Protein 5E6X (pdb70)

Structure (mmCIF, N/CA/C/O backbone):
data_5E6X
#
_entry.id   5E6X
#
_cell.length_a   58.489
_cell.length_b   30.853
_cell.length_c   65.157
_cell.angle_alpha   90.00
_cell.angle_beta   94.29
_cell.angle_gamma   90.00
#
_symmetry.space_group_name_H-M   'P 1 21 1'
#
loop_
_entity.id
_entity.type
_entity.pdbx_description
1 polymer 'Integrin beta-2'
2 non-polymer 2-acetamido-2-deoxy-beta-D-glucopyranose
3 water water
#
loop_
_atom_site.group_PDB
_atom_site.id
_atom_site.type_symbol
_atom_site.label_atom_id
_atom_site.label_alt_id
_atom_site.label_comp_id
_atom_site.label_asym_id
_atom_site.label_entity_id
_atom_site.label_seq_id
_atom_site.pdbx_PDB_ins_code
_atom_site.Cartn_x
_atom_site.Cartn_y
_atom_site.Cartn_z
_atom_site.occupancy
_atom_site.B_iso_or_equiv
_atom_site.auth_seq_id
_atom_site.auth_comp_id
_atom_site.auth_asym_id
_atom_site.auth_atom_id
_atom_site.pdbx_PDB_model_num
ATOM 1 N N . GLN A 1 1 ? -19.898 -2.883 -19.500 1.00 57.19 1 GLN A N 1
ATOM 2 C CA . GLN A 1 1 ? -18.868 -2.519 -20.465 1.00 56.64 1 GLN A CA 1
ATOM 3 C C . GLN A 1 1 ? -19.484 -1.805 -21.662 1.00 39.11 1 GLN A C 1
ATOM 4 O O . GLN A 1 1 ? -20.648 -2.025 -21.994 1.00 44.28 1 GLN A O 1
ATOM 10 N N A GLU A 1 2 ? -18.683 -0.968 -22.317 0.52 30.27 2 GLU A N 1
ATOM 11 N N B GLU A 1 2 ? -18.714 -0.933 -22.302 0.48 30.64 2 GLU A N 1
ATOM 12 C CA A GLU A 1 2 ? -19.147 -0.175 -23.451 0.52 26.29 2 GLU A CA 1
ATOM 13 C CA B GLU A 1 2 ? -19.221 -0.228 -23.473 0.48 25.91 2 GLU A CA 1
ATOM 14 C C A GLU A 1 2 ? -18.313 -0.447 -24.700 0.52 24.29 2 GLU A C 1
ATOM 15 C C B GLU A 1 2 ? -18.334 -0.448 -24.692 0.48 24.39 2 GLU A C 1
ATOM 16 O O A GLU A 1 2 ? -17.130 -0.776 -24.603 0.52 27.31 2 GLU A O 1
ATOM 17 O O B GLU A 1 2 ? -17.145 -0.744 -24.566 0.48 26.86 2 GLU A O 1
ATOM 28 N N . CYS A 1 3 ? -18.929 -0.304 -25.870 1.00 18.47 3 CYS A N 1
ATOM 29 C CA . CYS A 1 3 ? -18.213 -0.482 -27.124 1.00 16.80 3 CYS A CA 1
ATOM 30 C C . CYS A 1 3 ? -18.510 0.655 -28.097 1.00 21.31 3 CYS A C 1
ATOM 31 O O . CYS A 1 3 ? -19.607 0.738 -28.649 1.00 26.20 3 CYS A O 1
ATOM 34 N N . THR A 1 4 ? -17.531 1.533 -28.297 1.00 16.57 4 THR A N 1
ATOM 35 C CA . THR A 1 4 ? -17.647 2.595 -29.290 1.00 20.66 4 THR A CA 1
ATOM 36 C C . THR A 1 4 ? -17.041 2.129 -30.607 1.00 24.65 4 THR A C 1
ATOM 37 O O . THR A 1 4 ? -15.890 1.700 -30.652 1.00 20.68 4 THR A O 1
ATOM 41 N N . LYS A 1 5 ? -17.823 2.219 -31.675 1.00 21.77 5 LYS A N 1
ATOM 42 C CA . LYS A 1 5 ? -17.422 1.682 -32.964 1.00 29.70 5 LYS A CA 1
ATOM 43 C C . LYS A 1 5 ? -17.946 2.555 -34.094 1.00 27.05 5 LYS A C 1
ATOM 44 O O . LYS A 1 5 ? -18.888 3.326 -33.910 1.00 29.85 5 LYS A O 1
ATOM 50 N N . PHE A 1 6 ? -17.344 2.419 -35.271 1.00 22.00 6 PHE A N 1
ATOM 51 C CA . PHE A 1 6 ? -17.803 3.149 -36.445 1.00 21.69 6 PHE A CA 1
ATOM 52 C C . PHE A 1 6 ? -17.521 2.379 -37.728 1.00 21.68 6 PHE A C 1
ATOM 53 O O . PHE A 1 6 ? -16.380 2.312 -38.185 1.00 19.38 6 PHE A O 1
ATOM 61 N N . LYS A 1 7 ? -18.576 1.795 -38.291 1.00 24.18 7 LYS A N 1
ATOM 62 C CA . LYS A 1 7 ? -18.513 1.109 -39.580 1.00 25.91 7 LYS A CA 1
ATOM 63 C C . LYS A 1 7 ? -17.384 0.083 -39.670 1.00 22.01 7 LYS A C 1
ATOM 64 O O . LYS A 1 7 ? -16.690 -0.010 -40.683 1.00 22.35 7 LYS A O 1
ATOM 70 N N . VAL A 1 8 ? -17.215 -0.679 -38.596 1.00 25.94 8 VAL A N 1
ATOM 71 C CA . VAL A 1 8 ? -16.223 -1.745 -38.535 1.00 16.97 8 VAL A CA 1
ATOM 72 C C . VAL A 1 8 ? -16.554 -2.845 -39.543 1.00 19.78 8 VAL A C 1
ATOM 73 O O . VAL A 1 8 ? -17.706 -3.261 -39.655 1.00 24.67 8 VAL A O 1
ATOM 77 N N . SER A 1 9 ? -15.547 -3.303 -40.284 1.00 22.37 9 SER A N 1
ATOM 78 C CA . SER A 1 9 ? -15.761 -4.300 -41.329 1.00 29.37 9 SER A CA 1
ATOM 79 C C . SER A 1 9 ? -14.896 -5.550 -41.151 1.00 27.19 9 SER A C 1
ATOM 80 O O . SER A 1 9 ? -14.804 -6.381 -42.058 1.00 26.35 9 SER A O 1
ATOM 83 N N . SER A 1 10 ? -14.264 -5.684 -39.987 1.00 18.91 10 SER A N 1
ATOM 84 C CA . SER A 1 10 ? -13.474 -6.877 -39.681 1.00 18.87 10 SER A CA 1
ATOM 85 C C . SER A 1 10 ? -13.398 -7.130 -38.176 1.00 20.97 10 SER A C 1
ATOM 86 O O . SER A 1 10 ? -13.648 -6.234 -37.372 1.00 16.90 10 SER A O 1
ATOM 89 N N . CYS A 1 11 ? -13.051 -8.357 -37.803 1.00 18.74 11 CYS A N 1
ATOM 90 C CA . CYS A 1 11 ? -12.956 -8.728 -36.396 1.00 23.29 11 CYS A CA 1
ATOM 91 C C . CYS A 1 11 ? -11.865 -7.940 -35.677 1.00 20.72 11 CYS A C 1
ATOM 92 O O . CYS A 1 11 ? -12.049 -7.507 -34.539 1.00 19.71 11 CYS A O 1
ATOM 95 N N . ARG A 1 12 ? -10.730 -7.754 -36.345 1.00 17.36 12 ARG A N 1
ATOM 96 C CA . ARG A 1 12 ? -9.625 -7.007 -35.756 1.00 17.50 12 ARG A CA 1
ATOM 97 C C . ARG A 1 12 ? -9.982 -5.537 -35.535 1.00 17.80 12 ARG A C 1
ATOM 98 O O . ARG A 1 12 ? -9.669 -4.977 -34.485 1.00 19.42 12 ARG A O 1
ATOM 106 N N . GLU A 1 13 ? -10.646 -4.924 -36.514 1.00 20.78 13 GLU A N 1
ATOM 107 C CA . GLU A 1 13 ? -11.087 -3.536 -36.386 1.00 20.12 13 GLU A CA 1
ATOM 108 C C . GLU A 1 13 ? -12.027 -3.361 -35.195 1.00 24.04 13 GLU A C 1
ATOM 109 O O . GLU A 1 13 ? -12.064 -2.299 -34.571 1.00 20.86 13 GLU A O 1
ATOM 115 N N . CYS A 1 14 ? -12.789 -4.408 -34.891 1.00 19.27 14 CYS A N 1
ATOM 116 C CA . CYS A 1 14 ? -13.699 -4.390 -33.755 1.00 17.74 14 CYS A CA 1
ATOM 117 C C . CYS A 1 14 ? -12.925 -4.438 -32.440 1.00 23.15 14 CYS A C 1
ATOM 118 O O . CYS A 1 14 ? -13.193 -3.662 -31.521 1.00 19.38 14 CYS A O 1
ATOM 121 N N . ILE A 1 15 ? -11.967 -5.356 -32.355 1.00 21.70 15 ILE A N 1
ATOM 122 C CA . ILE A 1 15 ? -11.146 -5.499 -31.158 1.00 22.87 15 ILE A CA 1
ATOM 123 C C . ILE A 1 15 ? -10.316 -4.235 -30.907 1.00 21.29 15 ILE A C 1
ATOM 124 O O . ILE A 1 15 ? -10.137 -3.817 -29.765 1.00 22.11 15 ILE A O 1
ATOM 129 N N . GLU A 1 16 ? -9.830 -3.622 -31.983 1.00 18.50 16 GLU A N 1
ATOM 130 C CA . GLU A 1 16 ? -9.043 -2.399 -31.876 1.00 18.38 16 GLU A CA 1
ATOM 131 C C . GLU A 1 16 ? -9.881 -1.202 -31.433 1.00 25.57 16 GLU A C 1
ATOM 132 O O . GLU A 1 16 ? -9.339 -0.168 -31.038 1.00 25.41 16 GLU A O 1
ATOM 138 N N . SER A 1 17 ? -11.201 -1.340 -31.503 1.00 21.04 17 SER A N 1
ATOM 139 C CA . SER A 1 17 ? -12.104 -0.242 -31.167 1.00 20.57 17 SER A CA 1
ATOM 140 C C . SER A 1 17 ? -12.242 -0.024 -29.661 1.00 20.76 17 SER A C 1
ATOM 141 O O . SER A 1 17 ? -12.718 1.026 -29.225 1.00 21.66 17 SER A O 1
ATOM 144 N N . GLY A 1 18 ? -11.832 -1.012 -28.871 1.00 23.05 18 GLY A N 1
ATOM 145 C CA . GLY A 1 18 ? -11.923 -0.901 -27.426 1.00 18.85 18 GLY A CA 1
ATOM 146 C C . GLY A 1 18 ? -12.050 -2.237 -26.724 1.00 17.72 18 GLY A C 1
ATOM 147 O O . GLY A 1 18 ? -12.530 -3.205 -27.311 1.00 19.49 18 GLY A O 1
ATOM 148 N N . PRO A 1 19 ? -11.628 -2.294 -25.452 1.00 18.51 19 PRO A N 1
ATOM 149 C CA . PRO A 1 19 ? -11.638 -3.522 -24.649 1.00 19.86 19 PRO A CA 1
ATOM 150 C C . PRO A 1 19 ? -13.044 -4.069 -24.411 1.00 23.31 19 PRO A C 1
ATOM 151 O O . PRO A 1 19 ? -13.198 -5.255 -24.117 1.00 25.36 19 PRO A O 1
ATOM 155 N N . GLY A 1 20 ? -14.053 -3.215 -24.537 1.00 20.45 20 GLY A N 1
ATOM 156 C CA . GLY A 1 20 ? -15.427 -3.636 -24.336 1.00 19.38 20 GLY A CA 1
ATOM 157 C C . GLY A 1 20 ? -16.083 -4.156 -25.600 1.00 21.31 20 GLY A C 1
ATOM 158 O O . GLY A 1 20 ? -17.220 -4.630 -25.568 1.00 21.29 20 GLY A O 1
ATOM 159 N N . CYS A 1 21 ? -15.367 -4.072 -26.717 1.00 17.28 21 CYS A N 1
ATOM 160 C CA . CYS A 1 21 ? -15.905 -4.501 -28.005 1.00 14.07 21 CYS A CA 1
ATOM 161 C C . CYS A 1 21 ? -15.636 -5.979 -28.284 1.00 16.59 21 CYS A C 1
ATOM 162 O O . CYS A 1 21 ? -14.515 -6.459 -28.119 1.00 20.65 21 CYS A O 1
ATOM 165 N N . THR A 1 22 ? -16.678 -6.694 -28.698 1.00 15.01 22 THR A N 1
ATOM 166 C CA . THR A 1 22 ? -16.555 -8.094 -29.084 1.00 11.59 22 THR A CA 1
ATOM 167 C C . THR A 1 22 ? -17.156 -8.295 -30.472 1.00 19.17 22 THR A C 1
ATOM 168 O O . THR A 1 22 ? -17.961 -7.481 -30.930 1.00 16.53 22 THR A O 1
ATOM 172 N N . TRP A 1 23 ? -16.767 -9.376 -31.141 1.00 17.62 23 TRP A N 1
ATOM 173 C CA . TRP A 1 23 ? -17.178 -9.604 -32.524 1.00 12.88 23 TRP A CA 1
ATOM 174 C C . TRP A 1 23 ? -17.912 -10.934 -32.700 1.00 16.26 23 TRP A C 1
ATOM 175 O O . TRP A 1 23 ? -17.471 -11.973 -32.211 1.00 17.54 23 TRP A O 1
ATOM 186 N N . CYS A 1 24 ? -19.037 -10.889 -33.406 1.00 14.82 24 CYS A N 1
ATOM 187 C CA . CYS A 1 24 ? -19.827 -12.085 -33.662 1.00 11.06 24 CYS A CA 1
ATOM 188 C C . CYS A 1 24 ? -19.531 -12.645 -35.048 1.00 21.72 24 CYS A C 1
ATOM 189 O O . CYS A 1 24 ? -19.777 -11.986 -36.058 1.00 18.92 24 CYS A O 1
ATOM 192 N N . GLN A 1 25 ? -19.001 -13.863 -35.090 1.00 18.51 25 GLN A N 1
ATOM 193 C CA . GLN A 1 25 ? -18.620 -14.490 -36.350 1.00 14.46 25 GLN A CA 1
ATOM 194 C C . GLN A 1 25 ? -19.717 -15.415 -36.867 1.00 15.90 25 GLN A C 1
ATOM 195 O O . GLN A 1 25 ? -19.511 -16.145 -37.834 1.00 19.19 25 GLN A O 1
ATOM 201 N N . LYS A 1 26 ? -20.876 -15.383 -36.215 1.00 18.41 26 LYS A N 1
ATOM 202 C CA . LYS A 1 26 ? -21.989 -16.257 -36.578 1.00 21.71 26 LYS A CA 1
ATOM 203 C C . LYS A 1 26 ? -22.451 -16.006 -38.007 1.00 22.81 26 LYS A C 1
ATOM 204 O O . LYS A 1 26 ? -22.621 -14.861 -38.424 1.00 21.10 26 LYS A O 1
ATOM 210 N N . LEU A 1 27 ? -22.639 -17.086 -38.757 1.00 17.50 27 LEU A N 1
ATOM 211 C CA . LEU A 1 27 ? -23.087 -16.987 -40.138 1.00 18.14 27 LEU A CA 1
ATOM 212 C C . LEU A 1 27 ? -24.507 -16.436 -40.218 1.00 18.79 27 LEU A C 1
ATOM 213 O O . LEU A 1 27 ? -25.378 -16.824 -39.439 1.00 21.74 27 LEU A O 1
ATOM 218 N N . ASN A 1 28 ? -24.717 -15.516 -41.155 1.00 26.43 28 ASN A N 1
ATOM 219 C CA . ASN A 1 28 ? -26.001 -14.843 -41.339 1.00 30.03 28 ASN A CA 1
ATOM 220 C C . ASN A 1 28 ? -26.483 -14.091 -40.097 1.00 20.16 28 ASN A C 1
ATOM 221 O O . ASN A 1 28 ? -27.684 -13.885 -39.926 1.00 21.08 28 ASN A O 1
ATOM 226 N N . PHE A 1 29 ? -25.551 -13.683 -39.238 1.00 18.13 29 PHE A N 1
ATOM 227 C CA . PHE A 1 29 ? -25.903 -12.939 -38.031 1.00 16.01 29 PHE A CA 1
ATOM 228 C C . PHE A 1 29 ? -26.534 -11.598 -38.380 1.00 20.18 29 PHE A C 1
ATOM 229 O O . PHE A 1 29 ? -27.435 -11.126 -37.686 1.00 19.06 29 PHE A O 1
ATOM 237 N N . THR A 1 30 ? -26.056 -10.992 -39.460 1.00 20.85 30 THR A N 1
ATOM 238 C CA . THR A 1 30 ? -26.594 -9.722 -39.922 1.00 20.00 30 THR A CA 1
ATOM 239 C C . THR A 1 30 ? -27.807 -9.941 -40.820 1.00 22.45 30 THR A C 1
ATOM 240 O O . THR A 1 30 ? -27.668 -10.237 -42.007 1.00 27.86 30 THR A O 1
ATOM 244 N N . GLY A 1 31 ? -28.996 -9.799 -40.246 1.00 22.75 31 GLY A N 1
ATOM 245 C CA . GLY A 1 31 ? -30.228 -9.952 -40.996 1.00 31.85 31 GLY A CA 1
ATOM 246 C C . GLY A 1 31 ? -30.453 -8.821 -41.978 1.00 13.94 31 GLY A C 1
ATOM 247 O O . GLY A 1 31 ? -29.619 -7.925 -42.093 1.00 19.99 31 GLY A O 1
ATOM 248 N N . PRO A 1 32 ? -31.588 -8.858 -42.692 1.00 20.32 32 PRO A N 1
ATOM 249 C CA . PRO A 1 32 ? -31.944 -7.849 -43.696 1.00 20.22 32 PRO A CA 1
ATOM 250 C C . PRO A 1 32 ? -31.925 -6.428 -43.139 1.00 19.29 32 PRO A C 1
ATOM 251 O O . PRO A 1 32 ? -32.596 -6.145 -42.148 1.00 24.63 32 PRO A O 1
ATOM 255 N N . GLY A 1 33 ? -31.164 -5.549 -43.783 1.00 26.46 33 GLY A N 1
ATOM 256 C CA . GLY A 1 33 ? -31.063 -4.169 -43.355 1.00 30.61 33 GLY A CA 1
ATOM 257 C C . GLY A 1 33 ? -29.859 -3.889 -42.478 1.00 28.74 33 GLY A C 1
ATOM 258 O O . GLY A 1 33 ? -29.420 -2.743 -42.359 1.00 29.66 33 GLY A O 1
ATOM 259 N N . ASP A 1 34 ? -29.320 -4.935 -41.859 1.00 22.24 34 ASP A N 1
ATOM 260 C CA . ASP A 1 34 ? -28.184 -4.783 -40.951 1.00 23.61 34 ASP A CA 1
ATOM 261 C C . ASP A 1 34 ? -26.845 -4.920 -41.677 1.00 30.59 34 ASP A C 1
ATOM 262 O O . ASP A 1 34 ? -26.595 -5.923 -42.347 1.00 30.78 34 ASP A O 1
ATOM 267 N N . PRO A 1 35 ? -25.978 -3.903 -41.546 1.00 21.55 35 PRO A N 1
ATOM 268 C CA . PRO A 1 35 ? -24.629 -3.926 -42.118 1.00 24.39 35 PRO A CA 1
ATOM 269 C C . PRO A 1 35 ? -23.682 -4.792 -41.290 1.00 21.95 35 PRO A C 1
ATOM 270 O O . PRO A 1 35 ? -24.059 -5.259 -40.216 1.00 22.51 35 PRO A O 1
ATOM 274 N N . ASP A 1 36 ? -22.466 -4.994 -41.7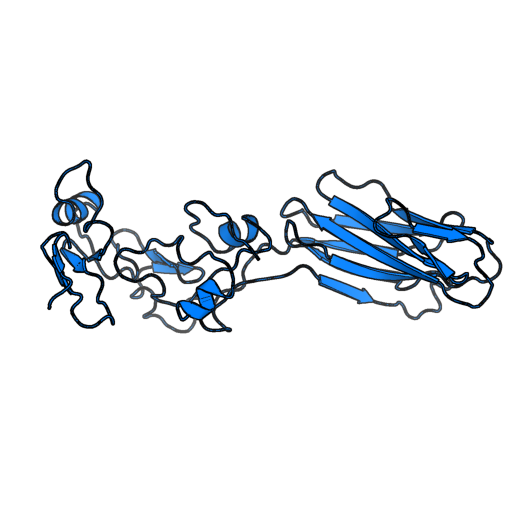88 1.00 26.59 36 ASP A N 1
ATOM 275 C CA . ASP A 1 36 ? -21.495 -5.872 -41.140 1.00 26.29 36 ASP A CA 1
ATOM 276 C C . ASP A 1 36 ? -21.064 -5.371 -39.763 1.00 18.37 36 ASP A C 1
ATOM 277 O O . ASP A 1 36 ? -20.676 -6.159 -38.900 1.00 21.83 36 ASP A O 1
ATOM 282 N N A SER A 1 37 ? -21.135 -4.059 -39.564 0.51 18.67 37 SER A N 1
ATOM 283 N N B SER A 1 37 ? -21.133 -4.057 -39.567 0.49 18.67 37 SER A N 1
ATOM 284 C CA A SER A 1 37 ? -20.672 -3.440 -38.327 0.51 19.11 37 SER A CA 1
ATOM 285 C CA B SER A 1 37 ? -20.668 -3.443 -38.328 0.49 19.21 37 SER A CA 1
ATOM 286 C C A SER A 1 37 ? -21.539 -3.804 -37.120 0.51 19.46 37 SER A C 1
ATOM 287 C C B SER A 1 37 ? -21.549 -3.780 -37.124 0.49 19.36 37 SER A C 1
ATOM 288 O O A SER A 1 37 ? -21.161 -3.551 -35.977 0.51 18.14 37 SER A O 1
ATOM 289 O O B SER A 1 37 ? -21.190 -3.482 -35.987 0.49 20.19 37 SER A O 1
ATOM 294 N N . ILE A 1 38 ? -22.697 -4.403 -37.379 1.00 18.44 38 ILE A N 1
ATOM 295 C CA . ILE A 1 38 ? -23.595 -4.839 -36.310 1.00 23.41 38 ILE A CA 1
ATOM 296 C C . ILE A 1 38 ? -22.951 -5.989 -35.521 1.00 20.62 38 ILE A C 1
ATOM 297 O O . ILE A 1 38 ? -23.235 -6.186 -34.335 1.00 17.62 38 ILE A O 1
ATOM 302 N N . ARG A 1 39 ? -22.068 -6.731 -36.187 1.00 19.52 39 ARG A N 1
ATOM 303 C CA . ARG A 1 39 ? -21.353 -7.847 -35.574 1.00 19.11 39 ARG A CA 1
ATOM 304 C C . ARG A 1 39 ? -20.443 -7.405 -34.431 1.00 17.98 39 ARG A C 1
ATOM 305 O O . ARG A 1 39 ? -20.104 -8.200 -33.550 1.00 17.38 39 ARG A O 1
ATOM 313 N N . CYS A 1 40 ? -20.038 -6.139 -34.452 1.00 17.52 40 CYS A N 1
ATOM 314 C CA . CYS A 1 40 ? -19.187 -5.597 -33.400 1.00 12.75 40 CYS A CA 1
ATOM 315 C C . CYS A 1 40 ? -20.033 -4.897 -32.338 1.00 16.74 40 CYS A C 1
ATOM 316 O O . CYS A 1 40 ? -20.749 -3.950 -32.641 1.00 18.44 40 CYS A O 1
ATOM 319 N N . ASP A 1 41 ? -19.948 -5.371 -31.099 1.00 19.00 41 ASP A N 1
ATOM 320 C CA . ASP A 1 41 ? -20.701 -4.782 -29.997 1.00 16.03 41 ASP A CA 1
ATOM 321 C C . ASP A 1 41 ? -20.208 -5.335 -28.664 1.00 17.90 41 ASP A C 1
ATOM 322 O O . ASP A 1 41 ? -19.292 -6.156 -28.628 1.00 15.90 41 ASP A O 1
ATOM 327 N N . THR A 1 42 ? -20.816 -4.881 -27.571 1.00 17.21 42 THR A N 1
ATOM 328 C CA . THR A 1 42 ? -20.527 -5.443 -26.257 1.00 20.35 42 THR A CA 1
ATOM 329 C C . THR A 1 42 ? -21.006 -6.889 -26.234 1.00 22.77 42 THR A C 1
ATOM 330 O O . THR A 1 42 ? -21.913 -7.257 -26.979 1.00 18.53 42 THR A O 1
ATOM 334 N N A ARG A 1 43 ? -20.389 -7.698 -25.379 0.50 19.59 43 ARG A N 1
ATOM 335 N N B ARG A 1 43 ? -20.390 -7.711 -25.390 0.50 19.64 43 ARG A N 1
ATOM 336 C CA A ARG A 1 43 ? -20.738 -9.109 -25.257 0.50 18.70 43 ARG A CA 1
ATOM 337 C CA B ARG A 1 43 ? -20.760 -9.122 -25.279 0.50 17.68 43 ARG A CA 1
ATOM 338 C C A ARG A 1 43 ? -22.210 -9.386 -24.905 0.50 21.41 43 ARG A C 1
ATOM 339 C C B ARG A 1 43 ? -22.234 -9.378 -24.921 0.50 22.03 43 ARG A C 1
ATOM 340 O O A ARG A 1 43 ? -22.850 -10.206 -25.565 0.50 28.13 43 ARG A O 1
ATOM 341 O O B ARG A 1 43 ? -22.900 -10.171 -25.591 0.50 27.32 43 ARG A O 1
ATOM 356 N N . PRO A 1 44 ? -22.759 -8.713 -23.873 1.00 23.16 44 PRO A N 1
ATOM 357 C CA . PRO A 1 44 ? -24.161 -9.006 -23.538 1.00 22.46 44 PRO A CA 1
ATOM 358 C C . PRO A 1 44 ? -25.151 -8.563 -24.619 1.00 19.72 44 PRO A C 1
ATOM 359 O O . PRO A 1 44 ? -26.260 -9.094 -24.680 1.00 26.19 44 PRO A O 1
ATOM 363 N N . GLN A 1 45 ? -24.751 -7.614 -25.461 1.00 23.69 45 GLN A N 1
ATOM 364 C CA . GLN A 1 45 ? -25.582 -7.195 -26.581 1.00 15.38 45 GLN A CA 1
ATOM 365 C C . GLN A 1 45 ? -25.633 -8.275 -27.659 1.00 21.80 45 GLN A C 1
ATOM 366 O O . GLN A 1 45 ? -26.700 -8.578 -28.195 1.00 22.85 45 GLN A O 1
ATOM 372 N N . LEU A 1 46 ? -24.475 -8.850 -27.973 1.00 18.32 46 LEU A N 1
ATOM 373 C CA . LEU A 1 46 ? -24.384 -9.912 -28.972 1.00 16.09 46 LEU A CA 1
ATOM 374 C C . LEU A 1 46 ? -25.097 -11.182 -28.510 1.00 18.20 46 LEU A C 1
ATOM 375 O O . LEU A 1 46 ? -25.766 -11.849 -29.301 1.00 21.26 46 LEU A O 1
ATOM 380 N N . LEU A 1 47 ? -24.949 -11.505 -27.227 1.00 22.59 47 LEU A N 1
ATOM 381 C CA . LEU A 1 47 ? -25.625 -12.653 -26.626 1.00 21.60 47 LEU A CA 1
ATOM 382 C C . LEU A 1 47 ? -27.141 -12.517 -26.745 1.00 29.43 47 LEU A C 1
ATOM 383 O O . LEU A 1 47 ? -27.842 -13.488 -27.028 1.00 31.91 47 LEU A O 1
ATOM 388 N N . MET A 1 48 ? -27.633 -11.301 -26.528 1.00 26.16 48 MET A N 1
ATOM 389 C CA . MET A 1 48 ? -29.054 -10.998 -26.651 1.00 28.41 48 MET A CA 1
ATOM 390 C C . MET A 1 48 ? -29.539 -11.178 -28.084 1.00 25.40 48 MET A C 1
ATOM 391 O O . MET A 1 48 ? -30.644 -11.671 -28.320 1.00 31.68 48 MET A O 1
ATOM 396 N N . ARG A 1 49 ? -28.704 -10.784 -29.040 1.00 22.43 49 ARG A N 1
ATOM 397 C CA . ARG A 1 49 ? -29.076 -10.848 -30.448 1.00 20.48 49 ARG A CA 1
ATOM 398 C C . ARG A 1 49 ? -28.878 -12.246 -31.035 1.00 27.43 49 ARG A C 1
ATOM 399 O O . ARG A 1 49 ? -29.042 -12.452 -32.238 1.00 26.64 49 ARG A O 1
ATOM 407 N N . GLY A 1 50 ? -28.531 -13.203 -30.179 1.00 24.58 50 GLY A N 1
ATOM 408 C CA . GLY A 1 50 ? -28.478 -14.597 -30.579 1.00 22.85 50 GLY A CA 1
ATOM 409 C C . GLY A 1 50 ? -27.115 -15.127 -30.979 1.00 23.09 50 GLY A C 1
ATOM 410 O O . GLY A 1 50 ? -27.018 -16.209 -31.561 1.00 25.77 50 GLY A O 1
ATOM 411 N N . CYS A 1 51 ? -26.060 -14.375 -30.682 1.00 20.57 51 CYS A N 1
ATOM 412 C CA . CYS A 1 51 ? -24.712 -14.844 -30.976 1.00 18.88 51 CYS A CA 1
ATOM 413 C C . CYS A 1 51 ? -24.243 -15.805 -29.891 1.00 24.14 51 CYS A C 1
ATOM 414 O O . CYS A 1 51 ? -24.141 -15.432 -28.724 1.00 25.08 51 CYS A O 1
ATOM 417 N N . ALA A 1 52 ? -23.970 -17.045 -30.278 1.00 23.97 52 ALA A N 1
ATOM 418 C CA . ALA A 1 52 ? -23.584 -18.070 -29.315 1.00 23.98 52 ALA A CA 1
ATOM 419 C C . ALA A 1 52 ? -22.191 -17.829 -28.745 1.00 24.19 52 ALA A C 1
ATOM 420 O O . ALA A 1 52 ? -21.416 -17.044 -29.285 1.00 20.00 52 ALA A O 1
ATOM 422 N N . ALA A 1 53 ? -21.884 -18.515 -27.650 1.00 23.69 53 ALA A N 1
ATOM 423 C CA . ALA A 1 53 ? -20.606 -18.352 -26.970 1.00 24.83 53 ALA A CA 1
ATOM 424 C C . ALA A 1 53 ? -19.411 -18.714 -27.850 1.00 24.28 53 ALA A C 1
ATOM 425 O O . ALA A 1 53 ? -18.349 -18.099 -27.747 1.00 30.32 53 ALA A O 1
ATOM 427 N N . ASP A 1 54 ? -19.591 -19.705 -28.716 1.00 25.12 54 ASP A N 1
ATOM 428 C CA A ASP A 1 54 ? -18.504 -20.148 -29.578 0.56 26.94 54 ASP A CA 1
ATOM 429 C CA B ASP A 1 54 ? -18.531 -20.178 -29.601 0.44 26.73 54 ASP A CA 1
ATOM 430 C C . ASP A 1 54 ? -18.322 -19.230 -30.783 1.00 24.78 54 ASP A C 1
ATOM 431 O O . ASP A 1 54 ? -17.344 -19.345 -31.522 1.00 28.50 54 ASP A O 1
ATOM 440 N N . ASP A 1 55 ? -19.257 -18.301 -30.963 1.00 23.29 55 ASP A N 1
ATOM 441 C CA . ASP A 1 55 ? -19.208 -17.366 -32.085 1.00 15.21 55 ASP A CA 1
ATOM 442 C C . ASP A 1 55 ? -18.829 -15.944 -31.670 1.00 14.76 55 ASP A C 1
ATOM 443 O O . ASP A 1 55 ? -18.660 -15.065 -32.519 1.00 16.08 55 ASP A O 1
ATOM 448 N N . ILE A 1 56 ? -18.702 -15.713 -30.367 1.00 18.45 56 ILE A N 1
ATOM 449 C CA . ILE A 1 56 ? -18.285 -14.401 -29.880 1.00 16.25 56 ILE A CA 1
ATOM 450 C C . ILE A 1 56 ? -16.767 -14.304 -29.787 1.00 24.23 56 ILE A C 1
ATOM 451 O O . ILE A 1 56 ? -16.137 -14.970 -28.967 1.00 26.00 56 ILE A O 1
ATOM 456 N N . MET A 1 57 ? -16.197 -13.463 -30.641 1.00 15.56 57 MET A N 1
ATOM 457 C CA . MET A 1 57 ? -14.762 -13.242 -30.674 1.00 15.93 57 MET A CA 1
ATOM 458 C C . MET A 1 57 ? -14.370 -12.157 -29.677 1.00 17.59 57 MET A C 1
ATOM 459 O O . MET A 1 57 ? -14.810 -11.014 -29.792 1.00 17.70 57 MET A O 1
ATOM 464 N N . ASP A 1 58 ? -13.542 -12.519 -28.701 1.00 18.18 58 ASP A N 1
ATOM 465 C CA . ASP A 1 58 ? -13.155 -11.593 -27.643 1.00 15.19 58 ASP A CA 1
ATOM 466 C C . ASP A 1 58 ? -11.874 -12.039 -26.945 1.00 19.14 58 ASP A C 1
ATOM 467 O O . ASP A 1 58 ? -11.919 -12.539 -25.825 1.00 20.90 58 ASP A O 1
ATOM 472 N N . PRO A 1 59 ? -10.720 -11.856 -27.603 1.00 21.01 59 PRO A N 1
ATOM 473 C CA . PRO A 1 59 ? -9.451 -12.169 -26.938 1.00 23.52 59 PRO A CA 1
ATOM 474 C C . PRO A 1 59 ? -9.171 -11.148 -25.840 1.00 19.18 59 PRO A C 1
ATOM 475 O O . PRO A 1 59 ? -9.541 -9.989 -25.996 1.00 18.74 59 PRO A O 1
ATOM 479 N N . THR A 1 60 ? -8.542 -11.568 -24.746 1.00 20.22 60 THR A N 1
ATOM 480 C CA . THR A 1 60 ? -8.307 -10.670 -23.619 1.00 17.28 60 THR A CA 1
ATOM 481 C C . THR A 1 60 ? -6.829 -10.559 -23.258 1.00 16.74 60 THR A C 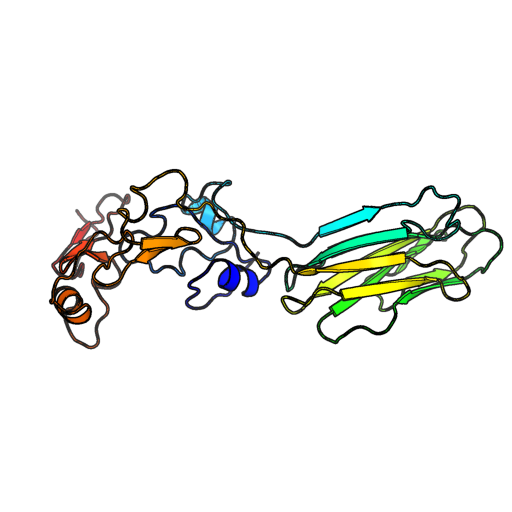1
ATOM 482 O O . THR A 1 60 ? -6.011 -11.368 -23.693 1.00 18.15 60 THR A O 1
ATOM 486 N N . SER A 1 61 ? -6.496 -9.552 -22.458 1.00 15.72 61 SER A N 1
ATOM 487 C CA . SER A 1 61 ? -5.140 -9.405 -21.948 1.00 17.41 61 SER A CA 1
ATOM 488 C C . SER A 1 61 ? -4.891 -10.417 -20.835 1.00 18.28 61 SER A C 1
ATOM 489 O O . SER A 1 61 ? -5.716 -10.570 -19.934 1.00 24.98 61 SER A O 1
ATOM 492 N N . LEU A 1 62 ? -3.758 -11.111 -20.900 1.00 19.79 62 LEU A N 1
ATOM 493 C CA . LEU A 1 62 ? -3.437 -12.137 -19.909 1.00 22.78 62 LEU A CA 1
ATOM 494 C C . LEU A 1 62 ? -1.938 -12.289 -19.670 1.00 20.80 62 LEU A C 1
ATOM 495 O O . LEU A 1 62 ? -1.121 -11.839 -20.473 1.00 18.92 62 LEU A O 1
ATOM 500 N N . ALA A 1 63 ? -1.592 -12.939 -18.564 1.00 17.02 63 ALA A N 1
ATOM 501 C CA . ALA A 1 63 ? -0.198 -13.135 -18.190 1.00 23.49 63 ALA A CA 1
ATOM 502 C C . ALA A 1 63 ? 0.136 -14.610 -17.991 1.00 26.01 63 ALA A C 1
ATOM 503 O O . ALA A 1 63 ? -0.570 -15.323 -17.277 1.00 25.10 63 ALA A O 1
ATOM 505 N N . GLU A 1 64 ? 1.212 -15.061 -18.627 1.00 26.37 64 GLU A N 1
ATOM 506 C CA . GLU A 1 64 ? 1.744 -16.396 -18.386 1.00 31.56 64 GLU A CA 1
ATOM 507 C C . GLU A 1 64 ? 3.072 -16.280 -17.651 1.00 27.47 64 GLU A C 1
ATOM 508 O O . GLU A 1 64 ? 3.927 -15.481 -18.030 1.00 26.47 64 GLU A O 1
ATOM 514 N N . THR A 1 65 ? 3.246 -17.078 -16.602 1.00 24.90 65 THR A N 1
ATOM 515 C CA . THR A 1 65 ? 4.463 -17.015 -15.800 1.00 28.45 65 THR A CA 1
ATOM 516 C C . THR A 1 65 ? 5.213 -18.340 -15.783 1.00 40.75 65 THR A C 1
ATOM 517 O O . THR A 1 65 ? 4.609 -19.412 -15.835 1.00 45.19 65 THR A O 1
ATOM 521 N N . GLN A 1 66 ? 6.538 -18.252 -15.717 1.00 35.63 66 GLN A N 1
ATOM 522 C CA . GLN A 1 66 ? 7.391 -19.430 -15.651 1.00 40.85 66 GLN A CA 1
ATOM 523 C C . GLN A 1 66 ? 8.513 -19.228 -14.643 1.00 41.10 66 GLN A C 1
ATOM 524 O O . GLN A 1 66 ? 9.078 -18.139 -14.535 1.00 33.30 66 GLN A O 1
ATOM 530 N N . GLU A 1 67 ? 8.831 -20.284 -13.906 1.00 39.13 67 GLU A N 1
ATOM 531 C CA . GLU A 1 67 ? 9.987 -20.269 -13.026 1.00 54.70 67 GLU A CA 1
ATOM 532 C C . GLU A 1 67 ? 11.064 -21.183 -13.584 1.00 62.10 67 GLU A C 1
ATOM 533 O O . GLU A 1 67 ? 10.777 -22.295 -14.027 1.00 57.72 67 GLU A O 1
ATOM 539 N N . ASP A 1 68 ? 12.306 -20.714 -13.563 1.00 71.26 68 ASP A N 1
ATOM 540 C CA . ASP A 1 68 ? 13.435 -21.563 -13.908 1.00 84.10 68 ASP A CA 1
ATOM 541 C C . ASP A 1 68 ? 13.580 -22.636 -12.832 1.00 87.17 68 ASP A C 1
ATOM 542 O O . ASP A 1 68 ? 12.811 -22.663 -11.870 1.00 90.84 68 ASP A O 1
ATOM 547 N N . HIS A 1 69 ? 14.572 -23.509 -12.975 1.00 87.24 69 HIS A N 1
ATOM 548 C CA . HIS A 1 69 ? 14.774 -24.605 -12.022 1.00 89.22 69 HIS A CA 1
ATOM 549 C C . HIS A 1 69 ? 15.040 -24.122 -10.591 1.00 106.49 69 HIS A C 1
ATOM 550 O O . HIS A 1 69 ? 15.169 -24.926 -9.665 1.00 109.63 69 HIS A O 1
ATOM 557 N N . ASN A 1 70 ? 15.128 -22.803 -10.441 1.00 117.46 70 ASN A N 1
ATOM 558 C CA . ASN A 1 70 ? 15.173 -22.119 -9.148 1.00 125.62 70 ASN A CA 1
ATOM 559 C C . ASN A 1 70 ? 16.455 -22.277 -8.337 1.00 131.89 70 ASN A C 1
ATOM 560 O O . ASN A 1 70 ? 16.492 -21.949 -7.151 1.00 134.88 70 ASN A O 1
ATOM 565 N N . GLY A 1 71 ? 17.505 -22.767 -8.984 1.00 132.48 71 GLY A N 1
ATOM 566 C CA . GLY A 1 71 ? 18.841 -22.658 -8.433 1.00 131.26 71 GLY A CA 1
ATOM 567 C C . GLY A 1 71 ? 19.443 -21.402 -9.029 1.00 127.51 71 GLY A C 1
ATOM 568 O O . GLY A 1 71 ? 20.499 -20.926 -8.609 1.00 127.91 71 GLY A O 1
ATOM 569 N N . GLY A 1 72 ? 18.737 -20.856 -10.015 1.00 120.74 72 GLY A N 1
ATOM 570 C CA . GLY A 1 72 ? 19.214 -19.719 -10.778 1.00 112.68 72 GLY A CA 1
ATOM 571 C C . GLY A 1 72 ? 18.917 -18.372 -10.149 1.00 106.43 72 GLY A C 1
ATOM 572 O O . GLY A 1 72 ? 19.757 -17.473 -10.188 1.00 109.48 72 GLY A O 1
ATOM 573 N N . GLN A 1 73 ? 17.730 -18.227 -9.565 1.00 94.06 73 GLN A N 1
ATOM 574 C CA . GLN A 1 73 ? 17.310 -16.941 -9.012 1.00 80.31 73 GLN A CA 1
ATOM 575 C C . GLN A 1 73 ? 16.631 -17.096 -7.649 1.00 76.33 73 GLN A C 1
ATOM 576 O O . GLN A 1 73 ? 15.682 -17.866 -7.499 1.00 78.81 73 GLN A O 1
ATOM 582 N N . LYS A 1 74 ? 17.132 -16.356 -6.661 1.00 71.39 74 LYS A N 1
ATOM 583 C CA . LYS A 1 74 ? 16.716 -16.524 -5.269 1.00 68.63 74 LYS A CA 1
ATOM 584 C C . LYS A 1 74 ? 15.644 -15.537 -4.805 1.00 59.50 74 LYS A C 1
ATOM 585 O O . LYS A 1 74 ? 14.674 -15.927 -4.155 1.00 61.93 74 LYS A O 1
ATOM 591 N N . GLN A 1 75 ? 15.826 -14.264 -5.141 1.00 40.60 75 GLN A N 1
ATOM 592 C CA . GLN A 1 75 ? 15.061 -13.193 -4.508 1.00 27.12 75 GLN A CA 1
ATOM 593 C C . GLN A 1 75 ? 13.858 -12.677 -5.304 1.00 30.26 75 GLN A C 1
ATOM 594 O O . GLN A 1 75 ? 12.886 -12.208 -4.715 1.00 34.83 75 GLN A O 1
ATOM 600 N N . LEU A 1 76 ? 13.915 -12.758 -6.630 1.00 23.66 76 LEU A N 1
ATOM 601 C CA . LEU A 1 76 ? 12.769 -12.370 -7.454 1.00 22.91 76 LEU A CA 1
ATOM 602 C C . LEU A 1 76 ? 12.159 -13.558 -8.201 1.00 23.47 76 LEU A C 1
ATOM 603 O O . LEU A 1 76 ? 12.868 -14.331 -8.844 1.00 26.16 76 LEU A O 1
ATOM 608 N N . SER A 1 77 ? 10.839 -13.693 -8.107 1.00 22.90 77 SER A N 1
ATOM 609 C CA . SER A 1 77 ? 10.107 -14.733 -8.825 1.00 23.20 77 SER A CA 1
ATOM 610 C C . SER A 1 77 ? 8.739 -14.206 -9.253 1.00 30.13 77 SER A C 1
ATOM 611 O O . SER A 1 77 ? 8.130 -13.409 -8.538 1.00 27.32 77 SER A O 1
ATOM 614 N N . PRO A 1 78 ? 8.246 -14.644 -10.424 1.00 27.58 78 PRO A N 1
ATOM 615 C CA . PRO A 1 78 ? 8.872 -15.600 -11.343 1.00 23.27 78 PRO A CA 1
ATOM 616 C C . PRO A 1 78 ? 9.981 -14.959 -12.177 1.00 25.75 78 PRO A C 1
ATOM 617 O O . PRO A 1 78 ? 10.104 -13.736 -12.202 1.00 29.97 78 PRO A O 1
ATOM 621 N N . GLN A 1 79 ? 10.778 -15.787 -12.843 1.00 20.80 79 GLN A N 1
ATOM 622 C CA . GLN A 1 79 ? 11.906 -15.306 -13.629 1.00 25.76 79 GLN A CA 1
ATOM 623 C C . GLN A 1 79 ? 11.491 -14.925 -15.048 1.00 21.40 79 GLN A C 1
ATOM 624 O O . GLN A 1 79 ? 12.138 -14.097 -15.691 1.00 25.25 79 GLN A O 1
ATOM 630 N N . LYS A 1 80 ? 10.413 -15.535 -15.533 1.00 18.66 80 LYS A N 1
ATOM 631 C CA . LYS A 1 80 ? 9.942 -15.297 -16.895 1.00 20.65 80 LYS A CA 1
ATOM 632 C C . LYS A 1 80 ? 8.433 -15.061 -16.939 1.00 21.26 80 LYS A C 1
ATOM 633 O O . LYS A 1 80 ? 7.657 -15.810 -16.343 1.00 26.01 80 LYS A O 1
ATOM 639 N N . VAL A 1 81 ? 8.028 -14.009 -17.646 1.00 13.75 81 VAL A N 1
ATOM 640 C CA . VAL A 1 81 ? 6.617 -13.662 -17.787 1.00 11.33 81 VAL A CA 1
ATOM 641 C C . VAL A 1 81 ? 6.281 -13.341 -19.242 1.00 16.29 81 VAL A C 1
ATOM 642 O O . VAL A 1 81 ? 6.989 -12.574 -19.894 1.00 23.89 81 VAL A O 1
ATOM 646 N N . THR A 1 82 ? 5.210 -13.940 -19.752 1.00 17.97 82 THR A N 1
ATOM 647 C CA . THR A 1 82 ? 4.741 -13.651 -21.101 1.00 19.85 82 THR A CA 1
ATOM 648 C C . THR A 1 82 ? 3.398 -12.931 -21.056 1.00 20.11 82 THR A C 1
ATOM 649 O O . THR A 1 82 ? 2.442 -13.419 -20.453 1.00 23.80 82 THR A O 1
ATOM 653 N N . LEU A 1 83 ? 3.335 -11.764 -21.689 1.00 16.94 83 LEU A N 1
ATOM 654 C CA . LEU A 1 83 ? 2.117 -10.964 -21.683 1.00 16.44 83 LEU A CA 1
ATOM 655 C C . LEU A 1 83 ? 1.478 -10.907 -23.069 1.00 16.63 83 LEU A C 1
ATOM 656 O O . LEU A 1 83 ? 2.146 -10.623 -24.063 1.00 22.28 83 LEU A O 1
ATOM 661 N N . TYR A 1 84 ? 0.185 -11.203 -23.129 1.00 17.30 84 TYR A N 1
ATOM 662 C CA . TYR A 1 84 ? -0.598 -10.977 -24.335 1.00 15.54 84 TYR A CA 1
ATOM 663 C C . TYR A 1 84 ? -1.486 -9.772 -24.077 1.00 20.15 84 TYR A C 1
ATOM 664 O O . TYR A 1 84 ? -2.338 -9.801 -23.192 1.00 19.57 84 TYR A O 1
ATOM 673 N N . LEU A 1 85 ? -1.277 -8.705 -24.839 1.00 13.06 85 LEU A N 1
ATOM 674 C CA . LEU A 1 85 ? -1.917 -7.432 -24.533 1.00 17.95 85 LEU A CA 1
ATOM 675 C C . LEU A 1 85 ? -2.970 -7.007 -25.550 1.00 22.83 85 LEU A C 1
ATOM 676 O O . LEU A 1 85 ? -2.671 -6.805 -26.727 1.00 24.84 85 LEU A O 1
ATOM 681 N N . ARG A 1 86 ? -4.205 -6.874 -25.082 1.00 19.10 86 ARG A N 1
ATOM 682 C CA . ARG A 1 86 ? -5.253 -6.254 -25.874 1.00 24.03 86 ARG A CA 1
ATOM 683 C C . ARG A 1 86 ? -5.310 -4.772 -25.528 1.00 15.55 86 ARG A C 1
ATOM 684 O O . ARG A 1 86 ? -5.302 -4.413 -24.349 1.00 23.00 86 ARG A O 1
ATOM 692 N N . PRO A 1 87 ? -5.349 -3.907 -26.556 1.00 23.41 87 PRO A N 1
ATOM 693 C CA . PRO A 1 87 ? -5.354 -2.449 -26.387 1.00 21.53 87 PRO A CA 1
ATOM 694 C C . PRO A 1 87 ? -6.412 -1.957 -25.402 1.00 26.65 87 PRO A C 1
ATOM 695 O O . PRO A 1 87 ? -7.596 -2.247 -25.568 1.00 21.72 87 PRO A O 1
ATOM 699 N N . GLY A 1 88 ? -5.976 -1.217 -24.388 1.00 21.02 88 GLY A N 1
ATOM 700 C CA . GLY A 1 88 ? -6.886 -0.633 -23.424 1.00 23.26 88 GLY A CA 1
ATOM 701 C C . GLY A 1 88 ? -7.190 -1.528 -22.236 1.00 20.08 88 GLY A C 1
ATOM 702 O O . GLY A 1 88 ? -7.776 -1.079 -21.250 1.00 28.26 88 GLY A O 1
ATOM 703 N N . GLN A 1 89 ? -6.796 -2.795 -22.327 1.00 20.51 89 GLN A N 1
ATOM 704 C CA . GLN A 1 89 ? -7.046 -3.750 -21.254 1.00 19.53 89 GLN A CA 1
ATOM 705 C C . GLN A 1 89 ? -5.758 -4.153 -20.543 1.00 19.69 89 GLN A C 1
ATOM 706 O O . GLN A 1 89 ? -4.829 -4.672 -21.164 1.00 20.13 89 GLN A O 1
ATOM 712 N N . ALA A 1 90 ? -5.713 -3.912 -19.238 1.00 22.07 90 ALA A N 1
ATOM 713 C CA . ALA A 1 90 ? -4.523 -4.193 -18.448 1.00 18.96 90 ALA A CA 1
ATOM 714 C C . ALA A 1 90 ? -4.333 -5.681 -18.180 1.00 16.41 90 ALA A C 1
ATOM 715 O O . ALA A 1 90 ? -5.297 -6.403 -17.920 1.00 19.92 90 ALA A O 1
ATOM 717 N N . ALA A 1 91 ? -3.085 -6.133 -18.256 1.00 19.86 91 ALA A N 1
ATOM 718 C CA . ALA A 1 91 ? -2.732 -7.482 -17.842 1.00 23.93 91 ALA A CA 1
ATOM 719 C C . ALA A 1 91 ? -1.991 -7.405 -16.515 1.00 24.50 91 ALA A C 1
ATOM 720 O O . ALA A 1 91 ? -1.059 -6.614 -16.365 1.00 26.36 91 ALA A O 1
ATOM 722 N N . ALA A 1 92 ? -2.408 -8.217 -15.549 1.00 21.43 92 ALA A N 1
ATOM 723 C CA . ALA A 1 92 ? -1.821 -8.164 -14.215 1.00 18.92 92 ALA A CA 1
ATOM 724 C C . ALA A 1 92 ? -1.102 -9.456 -13.837 1.00 22.53 92 ALA A C 1
ATOM 725 O O . ALA A 1 92 ? -1.573 -10.552 -14.143 1.00 24.18 92 ALA A O 1
ATOM 727 N N . PHE A 1 93 ? 0.045 -9.316 -13.178 1.00 19.39 93 PHE A N 1
ATOM 728 C CA . PHE A 1 93 ? 0.793 -10.460 -12.666 1.00 22.54 93 PHE A CA 1
ATOM 729 C C . PHE A 1 93 ? 1.588 -10.063 -11.426 1.00 25.49 93 PHE A C 1
ATOM 730 O O . PHE A 1 93 ? 1.987 -8.909 -11.280 1.00 21.43 93 PHE A O 1
ATOM 738 N N . ASN A 1 94 ? 1.810 -11.021 -10.532 1.00 22.30 94 ASN A N 1
ATOM 739 C CA . ASN A 1 94 ? 2.510 -10.740 -9.282 1.00 25.49 94 ASN A CA 1
ATOM 740 C C . ASN A 1 94 ? 3.980 -11.152 -9.289 1.00 24.55 94 ASN A C 1
ATOM 741 O O . ASN A 1 94 ? 4.331 -12.246 -9.735 1.00 21.73 94 ASN A O 1
ATOM 746 N N . VAL A 1 95 ? 4.833 -10.262 -8.791 1.00 19.06 95 VAL A N 1
ATOM 747 C CA . VAL A 1 95 ? 6.249 -10.558 -8.620 1.00 15.66 95 VAL A CA 1
ATOM 748 C C . VAL A 1 95 ? 6.577 -10.630 -7.133 1.00 21.56 95 VAL A C 1
ATOM 749 O O . VAL A 1 95 ? 6.304 -9.693 -6.383 1.00 26.54 95 VAL A O 1
ATOM 753 N N . THR A 1 96 ? 7.149 -11.752 -6.709 1.00 17.50 96 THR A N 1
ATOM 754 C CA . THR A 1 96 ? 7.471 -11.960 -5.304 1.00 23.01 96 THR A CA 1
ATOM 755 C C . THR A 1 96 ? 8.929 -11.632 -5.002 1.00 27.21 96 THR A C 1
ATOM 756 O O . THR A 1 96 ? 9.833 -12.089 -5.700 1.00 27.63 96 THR A O 1
ATOM 760 N N . PHE A 1 97 ? 9.151 -10.831 -3.964 1.00 22.32 97 PHE A N 1
ATOM 761 C CA . PHE A 1 97 ? 10.502 -10.512 -3.524 1.00 17.24 97 PHE A CA 1
ATOM 762 C C . PHE A 1 97 ? 10.776 -11.153 -2.168 1.00 19.11 97 PHE A C 1
ATOM 763 O O . PHE A 1 97 ? 10.039 -10.935 -1.207 1.00 28.23 97 PHE A O 1
ATOM 771 N N . ARG A 1 98 ? 11.842 -11.943 -2.101 1.00 23.63 98 ARG A N 1
ATOM 772 C CA . ARG A 1 98 ? 12.191 -12.659 -0.883 1.00 27.67 98 ARG A CA 1
ATOM 773 C C . ARG A 1 98 ? 13.563 -12.219 -0.377 1.00 32.25 98 ARG A C 1
ATOM 774 O O . ARG A 1 98 ? 14.581 -12.478 -1.019 1.00 34.61 98 ARG A O 1
ATOM 782 N N . ARG A 1 99 ? 13.587 -11.553 0.775 1.00 41.04 99 ARG A N 1
ATOM 783 C CA . ARG A 1 99 ? 14.835 -11.012 1.312 1.00 41.02 99 ARG A CA 1
ATOM 784 C C . ARG A 1 99 ? 15.794 -12.079 1.839 1.00 42.85 99 ARG A C 1
ATOM 785 O O . ARG A 1 99 ? 15.382 -13.022 2.516 1.00 60.01 99 ARG A O 1
ATOM 793 N N . ALA A 1 100 ? 17.074 -11.915 1.514 1.00 43.04 100 ALA A N 1
ATOM 794 C CA . ALA A 1 100 ? 18.137 -12.792 1.995 1.00 52.84 100 ALA A CA 1
ATOM 795 C C . ALA A 1 100 ? 18.974 -12.089 3.063 1.00 61.74 100 ALA A C 1
ATOM 796 O O . ALA A 1 100 ? 18.965 -12.483 4.230 1.00 67.75 100 ALA A O 1
ATOM 798 N N . LYS A 1 101 ? 19.716 -11.066 2.643 1.00 57.42 340 LYS A N 1
ATOM 799 C CA . LYS A 1 101 ? 20.399 -10.145 3.553 1.00 70.33 340 LYS A CA 1
ATOM 800 C C . LYS A 1 101 ? 19.876 -8.763 3.204 1.00 80.28 340 LYS A C 1
ATOM 801 O O . LYS A 1 101 ? 18.988 -8.224 3.867 1.00 82.63 340 LYS A O 1
ATOM 807 N N . LEU A 1 102 ? 20.467 -8.192 2.160 1.00 82.61 341 LEU A N 1
ATOM 808 C CA . LEU A 1 102 ? 19.798 -7.199 1.329 1.00 87.06 341 LEU A CA 1
ATOM 809 C C . LEU A 1 102 ? 19.502 -5.857 1.984 1.00 84.22 341 LEU A C 1
ATOM 810 O O . LEU A 1 102 ? 20.320 -5.308 2.724 1.00 89.64 341 LEU A O 1
ATOM 815 N N . SER A 1 103 ? 18.307 -5.348 1.694 1.00 75.67 342 SER A N 1
ATOM 816 C CA . SER A 1 103 ? 17.900 -4.005 2.092 1.00 69.54 342 SER A CA 1
ATOM 817 C C . SER A 1 103 ? 16.579 -3.981 2.860 1.00 65.47 342 SER A C 1
ATOM 818 O O . SER A 1 103 ? 15.704 -4.822 2.649 1.00 62.33 342 SER A O 1
ATOM 821 N N . SER A 1 104 ? 16.442 -2.997 3.744 1.00 56.98 343 SER A N 1
ATOM 822 C CA . SER A 1 104 ? 15.213 -2.808 4.504 1.00 49.74 343 SER A CA 1
ATOM 823 C C . SER A 1 104 ? 14.094 -2.280 3.615 1.00 41.53 343 SER A C 1
ATOM 824 O O . SER A 1 104 ? 12.926 -2.607 3.814 1.00 33.75 343 SER A O 1
ATOM 827 N N . ARG A 1 105 ? 14.460 -1.455 2.639 1.00 43.71 344 ARG A N 1
ATOM 828 C CA . ARG A 1 105 ? 13.493 -0.902 1.701 1.00 45.94 344 ARG A CA 1
ATOM 829 C C . ARG A 1 105 ? 13.798 -1.371 0.284 1.00 47.24 344 ARG A C 1
ATOM 830 O O . ARG A 1 105 ? 14.951 -1.364 -0.149 1.00 50.98 344 ARG A O 1
ATOM 838 N N . VAL A 1 106 ? 12.758 -1.783 -0.434 1.00 35.47 345 VAL A N 1
ATOM 839 C CA . VAL A 1 106 ? 12.927 -2.371 -1.757 1.00 27.62 345 VAL A CA 1
ATOM 840 C C . VAL A 1 106 ? 12.097 -1.646 -2.811 1.00 26.49 345 VAL A C 1
ATOM 841 O O . VAL A 1 106 ? 10.893 -1.453 -2.643 1.00 25.83 345 VAL A O 1
ATOM 845 N N . PHE A 1 107 ? 12.754 -1.241 -3.893 1.00 22.66 346 PHE A N 1
ATOM 846 C CA . PHE A 1 107 ? 12.079 -0.586 -5.002 1.00 20.78 346 PHE A CA 1
ATOM 847 C C . PHE A 1 107 ? 12.052 -1.495 -6.222 1.00 22.57 346 PHE A C 1
ATOM 848 O O . PHE A 1 107 ? 13.049 -2.138 -6.547 1.00 22.39 346 P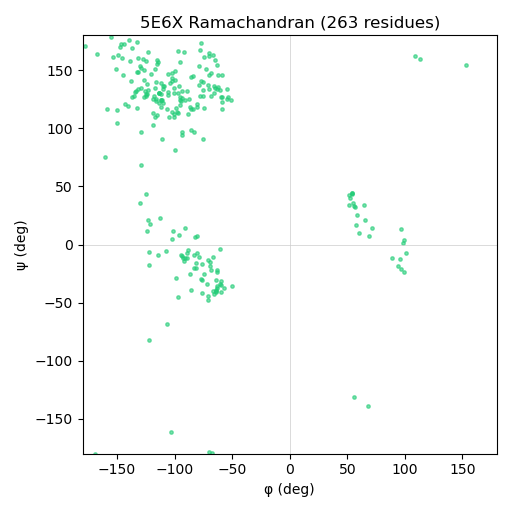HE A O 1
ATOM 856 N N . LEU A 1 108 ? 10.905 -1.548 -6.891 1.00 17.84 347 LEU A N 1
ATOM 857 C CA . LEU A 1 108 ? 10.761 -2.367 -8.086 1.00 21.24 347 LEU A CA 1
ATOM 858 C C . LEU A 1 108 ? 10.493 -1.478 -9.296 1.00 23.64 347 LEU A C 1
ATOM 859 O O . LEU A 1 108 ? 9.542 -0.696 -9.302 1.00 25.53 347 LEU A O 1
ATOM 864 N N . ASP A 1 109 ? 11.333 -1.599 -10.319 1.00 22.62 348 ASP A N 1
ATOM 865 C CA . ASP A 1 109 ? 11.219 -0.747 -11.497 1.00 23.61 348 ASP A CA 1
ATOM 866 C C . ASP A 1 109 ? 11.577 -1.516 -12.771 1.00 24.54 348 ASP A C 1
ATOM 867 O O . ASP A 1 109 ? 12.040 -2.657 -12.709 1.00 21.27 348 ASP A O 1
ATOM 872 N N . HIS A 1 110 ? 11.358 -0.885 -13.920 1.00 18.62 349 HIS A N 1
ATOM 873 C CA . HIS A 1 110 ? 11.609 -1.510 -15.210 1.00 15.16 349 HIS A CA 1
ATOM 874 C C . HIS A 1 110 ? 12.411 -0.573 -16.109 1.00 18.80 349 HIS A C 1
ATOM 875 O O . HIS A 1 110 ? 12.452 0.634 -15.874 1.00 19.06 349 HIS A O 1
ATOM 882 N N . ASN A 1 111 ? 13.055 -1.127 -17.131 1.00 15.21 350 ASN A N 1
ATOM 883 C CA . ASN A 1 111 ? 13.794 -0.310 -18.091 1.00 18.56 350 ASN A CA 1
ATOM 884 C C . ASN A 1 111 ? 12.841 0.501 -18.963 1.00 24.95 350 ASN A C 1
ATOM 885 O O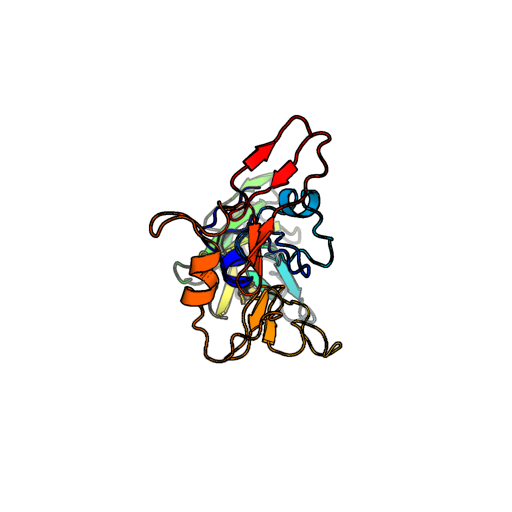 . ASN A 1 111 ? 11.654 0.183 -19.045 1.00 21.58 350 ASN A O 1
ATOM 890 N N . ALA A 1 112 ? 13.361 1.541 -19.610 1.00 24.32 351 ALA A N 1
ATOM 891 C CA . ALA A 1 112 ? 12.533 2.459 -20.391 1.00 22.66 351 ALA A CA 1
ATOM 892 C C . ALA A 1 112 ? 11.671 1.768 -21.443 1.00 23.11 351 ALA A C 1
ATOM 893 O O . ALA A 1 112 ? 12.148 0.910 -22.184 1.00 20.50 351 ALA A O 1
ATOM 895 N N . LEU A 1 113 ? 10.400 2.152 -21.493 1.00 22.69 352 LEU A N 1
ATOM 896 C CA . LEU A 1 113 ? 9.448 1.556 -22.421 1.00 23.54 352 LEU A CA 1
ATOM 897 C C . LEU A 1 113 ? 8.969 2.581 -23.444 1.00 23.73 352 LEU A C 1
ATOM 898 O O . LEU A 1 113 ? 9.0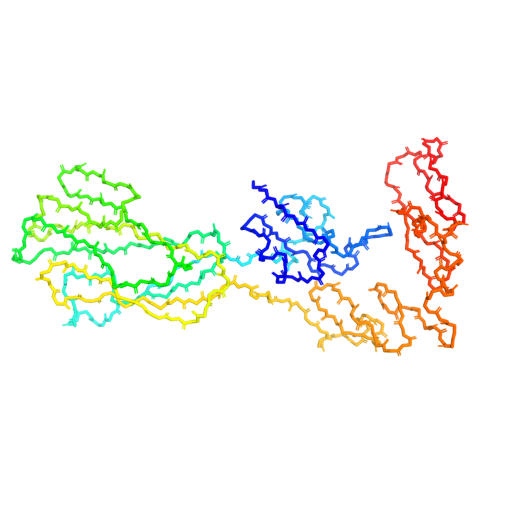47 3.785 -23.201 1.00 21.44 352 LEU A O 1
ATOM 903 N N . PRO A 1 114 ? 8.483 2.108 -24.603 1.00 24.07 353 PRO A N 1
ATOM 904 C CA . PRO A 1 114 ? 7.844 3.019 -25.556 1.00 24.55 353 PRO A CA 1
ATOM 905 C C . PRO A 1 114 ? 6.565 3.595 -24.960 1.00 28.10 353 PRO A C 1
ATOM 906 O O . PRO A 1 114 ? 6.008 3.003 -24.037 1.00 21.39 353 PRO A O 1
ATOM 910 N N . ASP A 1 115 ? 6.107 4.730 -25.480 1.00 29.33 354 ASP A N 1
ATOM 911 C CA . ASP A 1 115 ? 4.931 5.404 -24.934 1.00 33.33 354 ASP A CA 1
ATOM 912 C C . ASP A 1 115 ? 3.641 4.608 -25.121 1.00 24.83 354 ASP A C 1
ATOM 913 O O . ASP A 1 115 ? 2.603 4.954 -24.557 1.00 33.74 354 ASP A O 1
ATOM 918 N N . THR A 1 116 ? 3.709 3.547 -25.918 1.00 23.44 355 THR A N 1
ATOM 919 C CA . THR A 1 116 ? 2.550 2.702 -26.167 1.00 20.14 355 THR A CA 1
ATOM 920 C C . THR A 1 116 ? 2.303 1.736 -25.014 1.00 25.69 355 THR A C 1
ATOM 921 O O . THR A 1 116 ? 1.261 1.084 -24.953 1.00 25.83 355 THR A O 1
ATOM 925 N N . LEU A 1 117 ? 3.263 1.646 -24.100 1.00 19.27 356 LEU A N 1
ATOM 926 C CA . LEU A 1 117 ? 3.135 0.752 -22.953 1.00 22.15 356 LEU A CA 1
ATOM 927 C C . LEU A 1 117 ? 3.040 1.520 -21.636 1.00 25.43 356 LEU A C 1
ATOM 928 O O . LEU A 1 117 ? 3.847 2.410 -21.362 1.00 27.75 356 LEU A O 1
ATOM 933 N N . LYS A 1 118 ? 2.045 1.166 -20.829 1.00 25.47 357 LYS A N 1
ATOM 934 C CA . LYS A 1 118 ? 1.845 1.792 -19.529 1.00 22.76 357 LYS A CA 1
ATOM 935 C C . LYS A 1 118 ? 1.970 0.750 -18.421 1.00 23.71 357 LYS A C 1
ATOM 936 O O . LYS A 1 118 ? 1.281 -0.271 -18.441 1.00 25.74 357 LYS A O 1
ATOM 942 N N . VAL A 1 119 ? 2.854 1.003 -17.461 1.00 22.37 358 VAL A N 1
ATOM 943 C CA . VAL A 1 119 ? 3.089 0.055 -16.376 1.00 22.35 358 VAL A CA 1
ATOM 944 C C . VAL A 1 119 ? 2.937 0.698 -14.997 1.00 29.10 358 VAL A C 1
ATOM 945 O O . VAL A 1 119 ? 3.545 1.730 -14.712 1.00 25.31 358 VAL A O 1
ATOM 949 N N . THR A 1 120 ? 2.110 0.086 -14.152 1.00 23.87 359 THR A N 1
ATOM 950 C CA . THR A 1 120 ? 1.928 0.540 -12.777 1.00 24.33 359 THR A CA 1
ATOM 951 C C . THR A 1 120 ? 2.210 -0.602 -11.802 1.00 27.88 359 THR A C 1
ATOM 952 O O . THR A 1 120 ? 2.151 -1.775 -12.175 1.00 26.23 359 THR A O 1
ATOM 956 N N . TYR A 1 121 ? 2.526 -0.256 -10.557 1.00 21.36 360 TYR A N 1
ATOM 957 C CA . TYR A 1 121 ? 2.829 -1.252 -9.536 1.00 18.18 360 TYR A CA 1
ATOM 958 C C . TYR A 1 121 ? 1.938 -1.093 -8.309 1.00 19.91 360 TYR A C 1
ATOM 959 O O . TYR A 1 121 ? 1.682 0.023 -7.856 1.00 26.11 360 TYR A O 1
ATOM 968 N N . ASP A 1 122 ? 1.462 -2.216 -7.782 1.00 25.23 361 ASP A N 1
ATOM 969 C CA . ASP A 1 122 ? 0.852 -2.235 -6.460 1.00 31.66 361 ASP A CA 1
ATOM 970 C C . ASP A 1 122 ? 1.871 -2.846 -5.510 1.00 28.24 361 ASP A C 1
ATOM 971 O O . ASP A 1 122 ? 2.556 -3.801 -5.870 1.00 27.64 361 ASP A O 1
ATOM 976 N N . SER A 1 123 ? 1.995 -2.290 -4.311 1.00 25.09 362 SER A N 1
ATOM 977 C CA . SER A 1 123 ? 2.977 -2.797 -3.355 1.00 26.68 362 SER A CA 1
ATOM 978 C C . SER A 1 123 ? 2.307 -3.348 -2.102 1.00 31.82 362 SER A C 1
ATOM 979 O O . SER A 1 123 ? 1.756 -2.597 -1.302 1.00 33.82 362 SER A O 1
ATOM 982 N N . PHE A 1 124 ? 2.354 -4.666 -1.944 1.00 29.98 363 PHE A N 1
ATOM 983 C CA . PHE A 1 124 ? 1.794 -5.313 -0.766 1.00 36.48 363 PHE A CA 1
ATOM 984 C C . PHE A 1 124 ? 2.900 -5.640 0.228 1.00 35.00 363 PHE A C 1
ATOM 985 O O . PHE A 1 124 ? 3.386 -6.769 0.290 1.00 36.95 363 PHE A O 1
ATOM 993 N N . CYS A 1 125 ? 3.292 -4.634 1.001 1.00 33.26 364 CYS A N 1
ATOM 994 C CA . CYS A 1 125 ? 4.413 -4.763 1.921 1.00 32.58 364 CYS A CA 1
ATOM 995 C C . CYS A 1 125 ? 4.052 -5.587 3.154 1.00 31.39 364 CYS A C 1
ATOM 996 O O . CYS A 1 125 ? 2.876 -5.776 3.468 1.00 37.88 364 CYS A O 1
ATOM 999 N N . SER A 1 126 ? 5.078 -6.070 3.846 1.00 35.48 365 SER A N 1
ATOM 1000 C CA . SER A 1 126 ? 4.899 -6.947 4.997 1.00 44.65 365 SER A CA 1
ATOM 1001 C C . SER A 1 126 ? 4.579 -6.183 6.279 1.00 53.57 365 SER A C 1
ATOM 1002 O O . SER A 1 126 ? 4.113 -6.770 7.256 1.00 54.89 365 SER A O 1
ATOM 1005 N N . ASN A 1 127 ? 4.829 -4.877 6.279 1.00 58.47 366 ASN A N 1
ATOM 1006 C CA . ASN A 1 127 ? 4.571 -4.058 7.459 1.00 63.67 366 ASN A CA 1
ATOM 1007 C C . ASN A 1 127 ? 3.165 -3.457 7.483 1.00 66.64 366 ASN A C 1
ATOM 1008 O O . ASN A 1 127 ? 2.887 -2.550 8.267 1.00 70.94 366 ASN A O 1
ATOM 1013 N N . GLY A 1 128 ? 2.286 -3.964 6.625 1.00 61.99 367 GLY A N 1
ATOM 1014 C CA . GLY A 1 128 ? 0.915 -3.493 6.574 1.00 59.04 367 GLY A CA 1
ATOM 1015 C C . GLY A 1 128 ? 0.682 -2.403 5.544 1.00 59.34 367 GLY A C 1
ATOM 1016 O O . GLY A 1 128 ? -0.455 -2.145 5.145 1.00 65.84 367 GLY A O 1
ATOM 1017 N N . VAL A 1 129 ? 1.764 -1.763 5.114 1.00 46.20 368 VAL A N 1
ATOM 1018 C CA . VAL A 1 129 ? 1.692 -0.688 4.128 1.00 39.89 368 VAL A CA 1
ATOM 1019 C C . VAL A 1 129 ? 1.314 -1.227 2.750 1.00 41.47 368 VAL A C 1
ATOM 1020 O O . VAL A 1 129 ? 1.862 -2.232 2.298 1.00 29.37 368 VAL A O 1
ATOM 1024 N N . THR A 1 130 ? 0.370 -0.562 2.091 1.00 38.41 369 THR A N 1
ATOM 1025 C CA . THR A 1 130 ? -0.058 -0.969 0.758 1.00 39.26 369 THR A CA 1
ATOM 1026 C C . THR A 1 130 ? -0.117 0.218 -0.202 1.00 42.61 369 THR A C 1
ATOM 1027 O O . THR A 1 130 ? -0.882 1.162 0.006 1.00 46.14 369 THR A O 1
ATOM 1031 N N . HIS A 1 131 ? 0.705 0.168 -1.247 1.00 35.16 370 HIS A N 1
ATOM 1032 C CA . HIS A 1 131 ? 0.674 1.174 -2.303 1.00 36.08 370 HIS A CA 1
ATOM 1033 C C . HIS A 1 131 ? -0.064 0.604 -3.515 1.00 34.31 370 HIS A C 1
ATOM 1034 O O . HIS A 1 131 ? -0.007 -0.598 -3.769 1.00 29.66 370 HIS A O 1
ATOM 1041 N N . ARG A 1 132 ? -0.766 1.455 -4.257 1.00 34.01 371 ARG A N 1
ATOM 1042 C CA A ARG A 1 132 ? -1.511 1.000 -5.426 0.58 36.30 371 ARG A CA 1
ATOM 1043 C CA B ARG A 1 132 ? -1.514 1.002 -5.425 0.42 36.55 371 ARG A CA 1
ATOM 1044 C C . ARG A 1 132 ? -1.347 1.937 -6.618 1.00 33.32 371 ARG A C 1
ATOM 1045 O O . ARG A 1 132 ? -1.343 3.159 -6.463 1.00 29.79 371 ARG A O 1
ATOM 1060 N N . ASN A 1 133 ? -1.213 1.347 -7.803 1.00 31.67 372 ASN A N 1
ATOM 1061 C CA . ASN A 1 133 ? -1.106 2.087 -9.061 1.00 31.25 372 ASN A CA 1
ATOM 1062 C C . ASN A 1 133 ? 0.008 3.129 -9.079 1.00 27.80 372 ASN A C 1
ATOM 1063 O O . ASN A 1 133 ? -0.181 4.246 -9.560 1.00 27.45 372 ASN A O 1
ATOM 1068 N N . GLN A 1 134 ? 1.167 2.747 -8.556 1.00 28.87 373 GLN A N 1
ATOM 1069 C CA . GLN A 1 134 ? 2.321 3.631 -8.498 1.00 30.66 373 GLN A CA 1
ATOM 1070 C C . GLN A 1 134 ? 3.238 3.399 -9.696 1.00 29.34 373 GLN A C 1
ATOM 1071 O O . GLN A 1 134 ? 3.201 2.332 -10.309 1.00 25.41 373 GLN A O 1
ATOM 1077 N N . PRO A 1 135 ? 4.061 4.402 -10.044 1.00 34.41 374 PRO A N 1
ATOM 1078 C CA . PRO A 1 135 ? 5.017 4.220 -11.141 1.00 34.12 374 PRO A CA 1
ATOM 1079 C C . PRO A 1 135 ? 6.129 3.234 -10.772 1.00 26.60 374 PRO A C 1
ATOM 1080 O O . PRO A 1 135 ? 6.797 2.706 -11.661 1.00 28.30 374 PRO A O 1
ATOM 1084 N N . ARG A 1 136 ? 6.317 2.990 -9.479 1.00 28.81 375 ARG A N 1
ATOM 1085 C CA . ARG A 1 136 ? 7.329 2.046 -9.015 1.00 27.40 375 ARG A CA 1
ATOM 1086 C C . ARG A 1 136 ? 6.811 1.190 -7.867 1.00 33.53 375 ARG A C 1
ATOM 1087 O O . ARG A 1 136 ? 5.871 1.569 -7.169 1.00 32.07 375 ARG A O 1
ATOM 1095 N N . GLY A 1 137 ? 7.431 0.030 -7.677 1.00 26.27 376 GLY A N 1
ATOM 1096 C CA . GLY A 1 137 ? 7.183 -0.774 -6.496 1.00 24.77 376 GLY A CA 1
ATOM 1097 C C . GLY A 1 137 ? 7.929 -0.154 -5.330 1.00 21.63 376 GLY A C 1
ATOM 1098 O O . GLY A 1 137 ? 9.052 0.321 -5.495 1.00 24.60 376 GLY A O 1
ATOM 1099 N N . ASP A 1 138 ? 7.306 -0.145 -4.157 1.00 27.59 377 ASP A N 1
ATOM 1100 C CA . ASP A 1 138 ? 7.907 0.485 -2.989 1.00 28.94 377 ASP A CA 1
ATOM 1101 C C . ASP A 1 138 ? 7.461 -0.205 -1.706 1.00 28.91 377 ASP A C 1
ATOM 1102 O O . ASP A 1 138 ? 6.283 -0.180 -1.355 1.00 30.07 377 ASP A O 1
ATOM 1107 N N . CYS A 1 139 ? 8.411 -0.813 -1.005 1.00 29.94 378 CYS A N 1
ATOM 1108 C CA . CYS A 1 139 ? 8.117 -1.460 0.267 1.00 34.83 378 CYS A CA 1
ATOM 1109 C C . CYS A 1 139 ? 9.218 -1.227 1.294 1.00 35.73 378 CYS A C 1
ATOM 1110 O O . CYS A 1 139 ? 10.372 -1.601 1.080 1.00 35.43 378 CYS A O 1
ATOM 1113 N N . ASP A 1 140 ? 8.853 -0.598 2.406 1.00 38.37 379 ASP A N 1
ATOM 1114 C CA . ASP A 1 140 ? 9.772 -0.412 3.518 1.00 45.10 379 ASP A CA 1
ATOM 1115 C C . ASP A 1 140 ? 9.514 -1.521 4.532 1.00 37.05 379 ASP A C 1
ATOM 1116 O O . ASP A 1 140 ? 8.506 -2.222 4.447 1.00 39.79 379 ASP A O 1
ATOM 1121 N N . GLY A 1 141 ? 10.426 -1.686 5.483 1.00 44.63 380 GLY A N 1
ATOM 1122 C CA . GLY A 1 141 ? 10.274 -2.702 6.508 1.00 46.27 380 GLY A CA 1
ATOM 1123 C C . GLY A 1 141 ? 10.306 -4.118 5.966 1.00 45.16 380 GLY A C 1
ATOM 1124 O O . GLY A 1 141 ? 9.614 -5.002 6.473 1.00 43.30 380 GLY A O 1
ATOM 1125 N N . VAL A 1 142 ? 11.106 -4.335 4.927 1.00 37.99 381 VAL A N 1
ATOM 1126 C CA . VAL A 1 142 ? 11.260 -5.664 4.349 1.00 38.21 381 VAL A CA 1
ATOM 1127 C C . VAL A 1 142 ? 12.185 -6.501 5.225 1.00 39.15 381 VAL A C 1
ATOM 1128 O O . VAL A 1 142 ? 13.290 -6.075 5.561 1.00 41.95 381 VAL A O 1
ATOM 1132 N N . GLN A 1 143 ? 11.727 -7.690 5.602 1.00 36.68 382 GLN A N 1
ATOM 1133 C CA . GLN A 1 143 ? 12.491 -8.542 6.501 1.00 48.21 382 GLN A CA 1
ATOM 1134 C C . GLN A 1 143 ? 12.926 -9.832 5.812 1.00 48.56 382 GLN A C 1
ATOM 1135 O O . GLN A 1 143 ? 12.301 -10.278 4.849 1.00 37.07 382 GLN A O 1
ATOM 1141 N N . ILE A 1 144 ? 14.006 -10.420 6.316 1.00 45.24 383 ILE A N 1
ATOM 1142 C CA . ILE A 1 144 ? 14.567 -11.645 5.760 1.00 40.45 383 ILE A CA 1
ATOM 1143 C C . ILE A 1 144 ? 13.592 -12.816 5.877 1.00 42.67 383 ILE A C 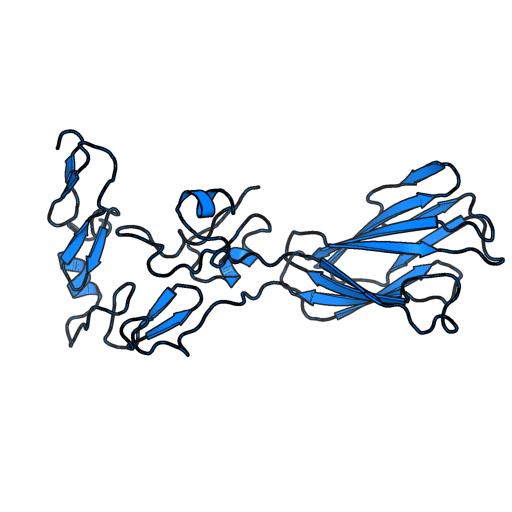1
ATOM 1144 O O . ILE A 1 144 ? 12.984 -13.017 6.927 1.00 43.44 383 ILE A O 1
ATOM 1149 N N . ASN A 1 145 ? 13.441 -13.567 4.787 1.00 47.12 384 ASN A N 1
ATOM 1150 C CA . ASN A 1 145 ? 12.608 -14.773 4.748 1.00 49.00 384 ASN A CA 1
ATOM 1151 C C . ASN A 1 145 ? 11.092 -14.566 4.851 1.00 46.60 384 ASN A C 1
ATOM 1152 O O . ASN A 1 145 ? 10.342 -15.535 4.964 1.00 47.73 384 ASN A O 1
ATOM 1157 N N . VAL A 1 146 ? 10.641 -13.316 4.818 1.00 46.58 385 VAL A N 1
ATOM 1158 C CA . VAL A 1 146 ? 9.210 -13.041 4.684 1.00 40.59 385 VAL A CA 1
ATOM 1159 C C . VAL A 1 146 ? 8.933 -12.259 3.393 1.00 41.26 385 VAL A C 1
ATOM 1160 O O . VAL A 1 146 ? 9.190 -11.056 3.306 1.00 31.90 385 VAL A O 1
ATOM 1164 N N . PRO A 1 147 ? 8.421 -12.964 2.374 1.00 37.72 386 PRO A N 1
ATOM 1165 C CA . PRO A 1 147 ? 8.214 -12.441 1.019 1.00 36.17 386 PRO A CA 1
ATOM 1166 C C . PRO A 1 147 ? 7.230 -11.276 0.955 1.00 32.68 386 PRO A C 1
ATOM 1167 O O . PRO A 1 147 ? 6.271 -11.226 1.725 1.00 34.42 386 PRO A O 1
ATOM 1171 N N . ILE A 1 148 ? 7.485 -10.348 0.037 1.00 25.64 387 ILE A N 1
ATOM 1172 C CA . ILE A 1 148 ? 6.558 -9.265 -0.258 1.00 25.14 387 ILE A CA 1
ATOM 1173 C C . ILE A 1 148 ? 6.078 -9.435 -1.695 1.00 29.15 387 ILE A C 1
ATOM 1174 O O . ILE A 1 148 ? 6.734 -10.100 -2.497 1.00 25.33 387 ILE A O 1
ATOM 1179 N N . THR A 1 149 ? 4.934 -8.846 -2.023 1.00 25.77 388 THR A N 1
ATOM 1180 C CA . THR A 1 149 ? 4.339 -9.049 -3.340 1.00 26.37 388 THR A CA 1
ATOM 1181 C C . THR A 1 149 ? 4.063 -7.727 -4.051 1.00 30.96 388 THR A C 1
ATOM 1182 O O . THR A 1 149 ? 3.501 -6.802 -3.465 1.00 33.94 388 THR A O 1
ATOM 1186 N N . PHE A 1 150 ? 4.477 -7.640 -5.311 1.00 27.09 389 PHE A N 1
ATOM 1187 C CA . PHE A 1 150 ? 4.167 -6.484 -6.137 1.00 22.28 389 PHE A CA 1
ATOM 1188 C C . PHE A 1 150 ? 3.247 -6.910 -7.270 1.00 26.66 389 PHE A C 1
ATOM 1189 O O . PHE A 1 150 ? 3.518 -7.896 -7.954 1.00 27.53 389 PHE A O 1
ATOM 1197 N N . GLN A 1 151 ? 2.154 -6.181 -7.464 1.00 27.03 390 GLN A N 1
ATOM 1198 C CA . GLN A 1 151 ? 1.271 -6.464 -8.587 1.00 26.80 390 GLN A CA 1
ATOM 1199 C C . GLN A 1 151 ? 1.576 -5.533 -9.751 1.00 24.57 390 GLN A C 1
ATOM 1200 O O . GLN A 1 151 ? 1.377 -4.324 -9.657 1.00 24.14 390 GLN A O 1
ATOM 1206 N N . VAL A 1 152 ? 2.072 -6.104 -10.843 1.00 23.51 391 VAL A N 1
ATOM 1207 C CA . VAL A 1 152 ? 2.432 -5.318 -12.014 1.00 22.81 391 VAL A CA 1
ATOM 1208 C C . VAL A 1 152 ? 1.292 -5.307 -13.027 1.00 25.83 391 VAL A C 1
ATOM 1209 O O . VAL A 1 152 ? 0.823 -6.361 -13.456 1.00 21.59 391 VAL A O 1
ATOM 1213 N N . LYS A 1 153 ? 0.842 -4.114 -13.400 1.00 22.45 392 LYS A N 1
ATOM 1214 C CA . LYS A 1 153 ? -0.212 -3.977 -14.400 1.00 24.31 392 LYS A CA 1
ATOM 1215 C C . LYS A 1 153 ? 0.310 -3.309 -15.668 1.00 24.06 392 LYS A C 1
ATOM 1216 O O . LYS A 1 153 ? 0.817 -2.186 -15.629 1.00 24.33 392 LYS A O 1
ATOM 1222 N N . VAL A 1 154 ? 0.182 -4.009 -16.791 1.00 16.77 393 VAL A N 1
ATOM 1223 C CA . VAL A 1 154 ? 0.694 -3.516 -18.065 1.00 17.99 393 VAL A CA 1
ATOM 1224 C C . VAL A 1 154 ? -0.433 -3.281 -19.070 1.00 21.90 393 VAL A C 1
ATOM 1225 O O . VAL A 1 154 ? -1.223 -4.182 -19.355 1.00 20.33 393 VAL A O 1
ATOM 1229 N N . THR A 1 155 ? -0.502 -2.063 -19.601 1.00 17.17 394 THR A N 1
ATOM 1230 C CA . THR A 1 155 ? -1.539 -1.698 -20.559 1.00 23.14 394 THR A CA 1
ATOM 1231 C C . THR A 1 155 ? -0.940 -1.144 -21.848 1.00 25.98 394 THR A C 1
ATOM 1232 O O . THR A 1 155 ? -0.094 -0.248 -21.819 1.00 23.59 394 THR A O 1
ATOM 1236 N N . ALA A 1 156 ? -1.380 -1.685 -22.980 1.00 22.24 395 ALA A N 1
ATOM 1237 C CA . ALA A 1 156 ? -0.951 -1.189 -24.284 1.00 23.43 395 ALA A CA 1
ATOM 1238 C C . ALA A 1 156 ? -2.016 -0.276 -24.885 1.00 22.70 395 ALA A C 1
ATOM 1239 O O . ALA A 1 156 ? -3.209 -0.538 -24.756 1.00 24.06 395 ALA A O 1
ATOM 1241 N N . THR A 1 157 ? -1.577 0.793 -25.539 1.00 17.59 396 THR A N 1
ATOM 1242 C CA . THR A 1 157 ? -2.494 1.749 -26.145 1.00 22.97 396 THR A CA 1
ATOM 1243 C C . THR A 1 157 ? -2.830 1.354 -27.578 1.00 26.22 396 THR A C 1
ATOM 1244 O O . THR A 1 157 ? -3.699 1.955 -28.216 1.00 35.56 396 THR A O 1
ATOM 1248 N N . GLU A 1 158 ? -2.140 0.332 -28.071 1.00 16.83 397 GLU A N 1
ATOM 1249 C CA . GLU A 1 158 ? -2.306 -0.123 -29.445 1.00 23.53 397 GLU A CA 1
ATOM 1250 C C . GLU A 1 158 ? -1.911 -1.590 -29.574 1.00 22.30 397 GLU A C 1
ATOM 1251 O O . GLU A 1 158 ? -1.493 -2.217 -28.601 1.00 26.76 397 GLU A O 1
ATOM 1257 N N . CYS A 1 159 ? -2.052 -2.132 -30.779 1.00 21.64 398 CYS A N 1
ATOM 1258 C CA . CYS A 1 159 ? -1.543 -3.461 -31.073 1.00 19.98 398 CYS A CA 1
ATOM 1259 C C . CYS A 1 159 ? -0.029 -3.378 -31.226 1.00 24.33 398 CYS A C 1
ATOM 1260 O O . CYS A 1 159 ? 0.484 -3.144 -32.320 1.00 27.24 398 CYS A O 1
ATOM 1263 N N . ILE A 1 160 ? 0.678 -3.565 -30.116 1.00 23.25 399 ILE A N 1
ATOM 1264 C CA . ILE A 1 160 ? 2.124 -3.371 -30.076 1.00 25.09 399 ILE A CA 1
ATOM 1265 C C . ILE A 1 160 ? 2.908 -4.463 -30.797 1.00 27.49 399 ILE A C 1
ATOM 1266 O O . ILE A 1 160 ? 2.428 -5.585 -30.958 1.00 27.44 399 ILE A O 1
ATOM 1271 N N A GLN A 1 161 ? 4.118 -4.122 -31.229 0.57 26.61 400 GLN A N 1
ATOM 1272 N N B GLN A 1 161 ? 4.117 -4.127 -31.238 0.43 26.89 400 GLN A N 1
ATOM 1273 C CA A GLN A 1 161 ? 5.041 -5.091 -31.804 0.57 27.91 400 GLN A CA 1
ATOM 1274 C CA B GLN A 1 161 ? 5.004 -5.129 -31.808 0.43 27.51 400 GLN A CA 1
ATOM 1275 C C A GLN A 1 161 ? 5.661 -5.912 -30.676 0.57 26.40 400 GLN A C 1
ATOM 1276 C C B GLN A 1 161 ? 5.624 -5.928 -30.669 0.43 26.34 400 GLN A C 1
ATOM 1277 O O A GLN A 1 161 ? 5.848 -5.399 -29.573 0.57 24.98 400 GLN A O 1
ATOM 1278 O O B GLN A 1 161 ? 5.772 -5.420 -29.556 0.43 25.86 400 GLN A O 1
ATOM 1289 N N . GLU A 1 162 ? 5.966 -7.181 -30.944 1.00 24.22 401 GLU A N 1
ATOM 1290 C CA . GLU A 1 162 ? 6.569 -8.047 -29.934 1.00 28.31 401 GLU A CA 1
ATOM 1291 C C . GLU A 1 162 ? 7.890 -7.490 -29.424 1.00 22.13 401 GLU A C 1
ATOM 1292 O O . GLU A 1 162 ? 8.812 -7.236 -30.197 1.00 30.01 401 GLU A O 1
ATOM 1298 N N . GLN A 1 163 ? 7.966 -7.294 -28.114 1.00 24.70 402 GLN A N 1
ATOM 1299 C CA . GLN A 1 163 ? 9.182 -6.803 -27.489 1.00 23.89 402 GLN A CA 1
ATOM 1300 C C . GLN A 1 163 ? 9.339 -7.393 -26.099 1.00 26.29 402 GLN A C 1
ATOM 1301 O O . GLN A 1 163 ? 8.439 -8.066 -25.592 1.00 24.50 402 GLN A O 1
ATOM 1307 N N . SER A 1 164 ? 10.491 -7.148 -25.490 1.00 24.05 403 SER A N 1
ATOM 1308 C CA . SER A 1 164 ? 10.739 -7.620 -24.141 1.00 26.21 403 SER A CA 1
ATOM 1309 C C . SER A 1 164 ? 11.262 -6.478 -23.285 1.00 24.82 403 SER A C 1
ATOM 1310 O O . SER A 1 164 ? 11.848 -5.524 -23.799 1.00 29.05 403 SER A O 1
ATOM 1313 N N . PHE A 1 165 ? 11.026 -6.566 -21.982 1.00 25.40 404 PHE A N 1
ATOM 1314 C CA . PHE A 1 165 ? 11.656 -5.657 -21.039 1.00 22.10 404 PHE A CA 1
ATOM 1315 C C . PHE A 1 165 ? 11.903 -6.382 -19.726 1.00 21.35 404 PHE A C 1
ATOM 1316 O O . PHE A 1 165 ? 11.429 -7.503 -19.532 1.00 17.79 404 PHE A O 1
ATOM 1324 N N . VAL A 1 166 ? 12.653 -5.754 -18.830 1.00 16.30 405 VAL A N 1
ATOM 1325 C CA . VAL A 1 166 ? 12.998 -6.399 -17.571 1.00 16.17 405 VAL A CA 1
ATOM 1326 C C . VAL A 1 166 ? 12.436 -5.651 -16.370 1.00 20.77 405 VAL A C 1
ATOM 1327 O O . VAL A 1 166 ? 12.228 -4.438 -16.412 1.00 18.17 405 VAL A O 1
ATOM 1331 N N . ILE A 1 167 ? 12.170 -6.396 -15.305 1.00 16.71 406 ILE A N 1
ATOM 1332 C CA . ILE A 1 167 ? 11.784 -5.807 -14.034 1.00 18.86 406 ILE A CA 1
ATOM 1333 C C . ILE A 1 167 ? 12.842 -6.168 -12.998 1.00 23.54 406 ILE A C 1
ATOM 1334 O O . ILE A 1 167 ? 13.196 -7.337 -12.846 1.00 21.48 406 ILE A O 1
ATOM 1339 N N . ARG A 1 168 ? 13.363 -5.161 -12.304 1.00 19.58 407 ARG A N 1
ATOM 1340 C CA . ARG A 1 168 ? 14.435 -5.383 -11.343 1.00 20.63 407 ARG A CA 1
ATOM 1341 C C . ARG A 1 168 ? 14.124 -4.766 -9.990 1.00 22.78 407 ARG A C 1
ATOM 1342 O O . ARG A 1 168 ? 13.391 -3.782 -9.893 1.00 20.45 407 ARG A O 1
ATOM 1350 N N . ALA A 1 169 ? 14.685 -5.358 -8.944 1.00 16.80 408 ALA A N 1
ATOM 1351 C CA . ALA A 1 169 ? 14.672 -4.739 -7.630 1.00 19.51 408 ALA A CA 1
ATOM 1352 C C . ALA A 1 169 ? 15.981 -3.977 -7.467 1.00 18.46 408 ALA A C 1
ATOM 1353 O O . ALA A 1 169 ? 17.062 -4.551 -7.607 1.00 20.96 408 ALA A O 1
ATOM 1355 N N . LEU A 1 170 ? 15.874 -2.682 -7.189 1.00 23.63 409 LEU A N 1
ATOM 1356 C CA . LEU A 1 170 ? 17.037 -1.803 -7.135 1.00 19.46 409 LEU A CA 1
ATOM 1357 C C . LEU A 1 170 ? 18.065 -2.245 -6.096 1.00 26.26 409 LEU A C 1
ATOM 1358 O O . LEU A 1 170 ? 17.752 -2.374 -4.911 1.00 27.92 409 LEU A O 1
ATOM 1363 N N . GLY A 1 171 ? 19.293 -2.478 -6.553 1.00 31.97 410 GLY A N 1
ATOM 1364 C CA . GLY A 1 171 ? 20.361 -2.933 -5.683 1.00 28.47 410 GLY A CA 1
ATOM 1365 C C . GLY A 1 171 ? 20.583 -4.431 -5.772 1.00 31.08 410 GLY A C 1
ATOM 1366 O O . GLY A 1 171 ? 21.402 -4.989 -5.039 1.00 29.36 410 GLY A O 1
ATOM 1367 N N . PHE A 1 172 ? 19.852 -5.083 -6.672 1.00 22.45 411 PHE A N 1
ATOM 1368 C CA . PHE A 1 172 ? 19.942 -6.532 -6.823 1.00 24.54 411 PHE A CA 1
ATOM 1369 C C . PHE A 1 172 ? 20.103 -6.935 -8.283 1.00 23.43 411 PHE A C 1
ATOM 1370 O O . PHE A 1 172 ? 19.597 -6.266 -9.183 1.00 20.54 411 PHE A O 1
ATOM 1378 N N . THR A 1 173 ? 20.810 -8.037 -8.510 1.00 18.14 412 THR A N 1
ATOM 1379 C CA . THR A 1 173 ? 21.114 -8.489 -9.862 1.00 20.14 412 THR A CA 1
ATOM 1380 C C . THR A 1 173 ? 19.969 -9.285 -10.477 1.00 17.93 412 THR A C 1
ATOM 1381 O O . THR A 1 173 ? 19.993 -9.598 -11.668 1.00 21.61 412 THR A O 1
ATOM 1385 N N . ASP A 1 174 ? 18.967 -9.606 -9.663 1.00 21.27 413 ASP A N 1
ATOM 1386 C CA . ASP A 1 174 ? 17.824 -10.398 -10.117 1.00 19.46 413 ASP A CA 1
ATOM 1387 C C . ASP A 1 174 ? 17.078 -9.741 -11.280 1.00 21.38 413 ASP A C 1
ATOM 1388 O O . ASP A 1 174 ? 16.992 -8.516 -11.365 1.00 22.23 413 ASP A O 1
ATOM 1393 N N . ILE A 1 175 ? 16.557 -10.569 -12.180 1.00 18.95 414 ILE A N 1
ATOM 1394 C CA . ILE A 1 175 ? 15.852 -10.082 -13.360 1.00 19.21 414 ILE A CA 1
ATOM 1395 C C . ILE A 1 175 ? 14.554 -10.853 -13.613 1.00 24.71 414 ILE A C 1
ATOM 1396 O O . ILE A 1 175 ? 14.548 -12.084 -13.649 1.00 28.38 414 ILE A O 1
ATOM 1401 N N . VAL A 1 176 ? 13.454 -10.122 -13.773 1.00 17.42 415 VAL A N 1
ATOM 1402 C CA . VAL A 1 176 ? 12.210 -10.710 -14.250 1.00 18.54 415 VAL A CA 1
ATOM 1403 C C . VAL A 1 176 ? 12.067 -10.373 -15.732 1.00 27.37 415 VAL A C 1
ATOM 1404 O O . VAL A 1 176 ? 11.858 -9.216 -16.095 1.00 24.84 415 VAL A O 1
ATOM 1408 N N . THR A 1 177 ? 12.214 -11.381 -16.586 1.00 17.86 416 THR A N 1
ATOM 1409 C CA . THR A 1 177 ? 12.109 -11.184 -18.027 1.00 18.01 416 THR A CA 1
ATOM 1410 C C . THR A 1 177 ? 10.647 -11.142 -18.457 1.00 21.36 416 THR A C 1
ATOM 1411 O O . THR A 1 177 ? 9.902 -12.096 -18.238 1.00 22.32 416 THR A O 1
ATOM 1415 N N . VAL A 1 178 ? 10.239 -10.033 -19.066 1.00 13.88 417 VAL A N 1
ATOM 1416 C CA . VAL A 1 178 ? 8.856 -9.865 -19.492 1.00 13.49 417 VAL A CA 1
ATOM 1417 C C . VAL A 1 178 ? 8.751 -9.759 -21.009 1.00 22.49 417 VAL A C 1
ATOM 1418 O O . VAL A 1 178 ? 9.195 -8.777 -21.599 1.00 22.76 417 VAL A O 1
ATOM 1422 N N . GLN A 1 179 ? 8.167 -10.776 -21.634 1.00 20.67 418 GLN A N 1
ATOM 1423 C CA . GLN A 1 179 ? 7.901 -10.739 -23.065 1.00 18.18 418 GLN A CA 1
ATOM 1424 C C . GLN A 1 179 ? 6.473 -10.274 -23.300 1.00 20.14 418 GLN A C 1
ATOM 1425 O O . GLN A 1 179 ? 5.536 -10.825 -22.725 1.00 21.02 418 GLN A O 1
ATOM 1431 N N . VAL A 1 180 ? 6.301 -9.253 -24.131 1.00 18.56 419 VAL A N 1
ATOM 1432 C CA . VAL A 1 180 ? 4.958 -8.776 -24.430 1.00 19.93 419 VAL A CA 1
ATOM 1433 C C . VAL A 1 180 ? 4.576 -9.073 -25.881 1.00 22.13 419 VAL A C 1
ATOM 1434 O O . VAL A 1 180 ? 5.393 -8.941 -26.796 1.00 20.69 419 VAL A O 1
ATOM 1438 N N . LEU A 1 181 ? 3.332 -9.499 -26.071 1.00 17.54 420 LEU A N 1
ATOM 1439 C CA . LEU A 1 181 ? 2.815 -9.855 -27.384 1.00 19.00 420 LEU A CA 1
ATOM 1440 C C . LEU A 1 181 ? 1.458 -9.194 -27.596 1.00 21.02 420 LEU A C 1
ATOM 1441 O O . LEU A 1 181 ? 0.715 -8.982 -26.639 1.00 17.44 420 LEU A O 1
ATOM 1446 N N . PRO A 1 182 ? 1.134 -8.846 -28.851 1.00 21.56 421 PRO A N 1
ATOM 1447 C CA . PRO A 1 182 ? -0.177 -8.256 -29.138 1.00 21.42 421 PRO A CA 1
ATOM 1448 C C . PRO A 1 182 ? -1.296 -9.292 -29.062 1.00 21.63 421 PRO A C 1
ATOM 1449 O O . PRO A 1 182 ? -1.065 -10.474 -29.317 1.00 22.41 421 PRO A O 1
ATOM 1453 N N . GLN A 1 183 ? -2.492 -8.837 -28.704 1.00 25.01 422 GLN A N 1
ATOM 1454 C CA . GLN A 1 183 ? -3.671 -9.685 -28.659 1.00 24.82 422 GLN A CA 1
ATOM 1455 C C . GLN A 1 183 ? -4.780 -8.980 -29.442 1.00 25.84 422 GLN A C 1
ATOM 1456 O O . GLN A 1 183 ? -5.764 -8.513 -28.869 1.00 23.79 422 GLN A O 1
ATOM 1462 N N . CYS A 1 184 ? -4.607 -8.888 -30.758 1.00 23.46 423 CYS A N 1
ATOM 1463 C CA . CYS A 1 184 ? -5.531 -8.131 -31.598 1.00 22.67 423 CYS A CA 1
ATOM 1464 C C . CYS A 1 184 ? -6.158 -8.982 -32.697 1.00 30.51 423 CYS A C 1
ATOM 1465 O O . CYS A 1 184 ? -7.179 -8.606 -33.277 1.00 37.01 423 CYS A O 1
ATOM 1468 N N . GLU A 1 185 ? -5.545 -10.125 -32.984 1.00 25.14 424 GLU A N 1
ATOM 1469 C CA . GLU A 1 185 ? -6.041 -11.007 -34.032 1.00 26.89 424 GLU A CA 1
ATOM 1470 C C . GLU A 1 185 ? -7.142 -11.932 -33.528 1.00 28.68 424 GLU A C 1
ATOM 1471 O O . GLU A 1 185 ? -7.127 -12.367 -32.377 1.00 29.11 424 GLU A O 1
ATOM 1477 N N . CYS A 1 186 ? -8.102 -12.220 -34.400 1.00 25.13 425 CYS A N 1
ATOM 1478 C CA . CYS A 1 186 ? -9.204 -13.110 -34.058 1.00 25.26 425 CYS A CA 1
ATOM 1479 C C . CYS A 1 186 ? -8.998 -14.491 -34.665 1.00 24.21 425 CYS A C 1
ATOM 1480 O O . CYS A 1 186 ? -8.537 -14.623 -35.797 1.00 24.03 425 CYS A O 1
ATOM 1483 N N . ARG A 1 187 ? -9.339 -15.519 -33.898 1.00 27.35 426 ARG A N 1
ATOM 1484 C CA A ARG A 1 187 ? -9.238 -16.894 -34.368 0.78 27.40 426 ARG A CA 1
ATOM 1485 C CA B ARG A 1 187 ? -9.240 -16.892 -34.366 0.22 28.95 426 ARG A CA 1
ATOM 1486 C C . ARG A 1 187 ? -10.613 -17.398 -34.783 1.00 28.24 426 ARG A C 1
ATOM 1487 O O . ARG A 1 187 ? -11.287 -18.093 -34.022 1.00 30.69 426 ARG A O 1
ATOM 1502 N N . CYS A 1 188 ? -11.021 -17.048 -35.997 1.00 25.93 427 CYS A N 1
ATOM 1503 C CA . CYS A 1 188 ? -12.349 -17.390 -36.489 1.00 19.66 427 CYS A CA 1
ATOM 1504 C C . CYS A 1 188 ? -12.376 -18.717 -37.235 1.00 22.45 427 CYS A C 1
ATOM 1505 O O . CYS A 1 188 ? -11.335 -19.259 -37.607 1.00 21.37 427 CYS A O 1
ATOM 1508 N N . ARG A 1 189 ? -13.580 -19.234 -37.452 1.00 20.14 428 ARG A N 1
ATOM 1509 C CA . ARG A 1 189 ? -13.758 -20.438 -38.249 1.00 23.11 428 ARG A CA 1
ATOM 1510 C C . ARG A 1 189 ? -13.670 -20.102 -39.728 1.00 26.44 428 ARG A C 1
ATOM 1511 O O . ARG A 1 189 ? -14.222 -19.098 -40.175 1.00 26.21 428 ARG A O 1
ATOM 1519 N N . ASP A 1 190 ? -12.972 -20.945 -40.483 1.00 21.23 429 ASP A N 1
ATOM 1520 C CA . ASP A 1 190 ? -12.807 -20.714 -41.915 1.00 26.23 429 ASP A CA 1
ATOM 1521 C C . ASP A 1 190 ? -13.698 -21.599 -42.791 1.00 24.09 429 ASP A C 1
ATOM 1522 O O . ASP A 1 190 ? -14.679 -22.179 -42.320 1.00 33.59 429 ASP A O 1
ATOM 1527 N N . GLN A 1 191 ? -13.325 -21.704 -44.063 1.00 22.15 430 GLN A N 1
ATOM 1528 C CA . GLN A 1 191 ? -14.155 -22.315 -45.095 1.00 26.24 430 GLN A CA 1
ATOM 1529 C C . GLN A 1 191 ? -13.825 -23.786 -45.304 1.00 26.45 430 GLN A C 1
ATOM 1530 O O . GLN A 1 191 ? -14.544 -24.498 -46.011 1.00 29.19 430 GLN A O 1
ATOM 1536 N N . SER A 1 192 ? -12.741 -24.229 -44.676 1.00 21.96 431 SER A N 1
ATOM 1537 C CA . SER A 1 192 ? -12.116 -25.519 -44.970 1.00 24.77 431 SER A CA 1
ATOM 1538 C C . SER A 1 192 ? -13.049 -26.730 -44.999 1.00 34.57 431 SER A C 1
ATOM 1539 O O . SER A 1 192 ? -12.866 -27.633 -45.814 1.00 36.23 431 SER A O 1
ATOM 1542 N N . ARG A 1 193 ? -14.048 -26.740 -44.123 1.00 24.44 432 ARG A N 1
ATOM 1543 C CA . ARG A 1 193 ? -14.888 -27.921 -43.950 1.00 24.05 432 ARG A CA 1
ATOM 1544 C C . ARG A 1 193 ? -16.254 -27.844 -44.639 1.00 29.48 432 ARG A C 1
ATOM 1545 O O . ARG A 1 193 ? -17.122 -28.688 -44.399 1.00 25.44 432 ARG A O 1
ATOM 1553 N N . ASP A 1 194 ? -16.443 -26.848 -45.499 1.00 25.23 433 ASP A N 1
ATOM 1554 C CA . ASP A 1 194 ? -17.690 -26.728 -46.249 1.00 29.20 433 ASP A CA 1
ATOM 1555 C C . ASP A 1 194 ? -17.499 -25.876 -47.503 1.00 30.97 433 ASP A C 1
ATOM 1556 O O . ASP A 1 194 ? -17.194 -24.688 -47.420 1.00 31.01 433 ASP A O 1
ATOM 1561 N N . ARG A 1 195 ? -17.694 -26.491 -48.664 1.00 27.40 434 ARG A N 1
ATOM 1562 C CA . ARG A 1 195 ? -17.560 -25.787 -49.931 1.00 31.66 434 ARG A CA 1
ATOM 1563 C C . ARG A 1 195 ? -18.806 -24.968 -50.260 1.00 30.76 434 ARG A C 1
ATOM 1564 O O . ARG A 1 195 ? -18.815 -24.203 -51.224 1.00 35.16 434 ARG A O 1
ATOM 1572 N N . SER A 1 196 ? -19.854 -25.125 -49.456 1.00 26.29 435 SER A N 1
ATOM 1573 C CA . SER A 1 196 ? -21.113 -24.426 -49.700 1.00 23.96 435 SER A CA 1
ATOM 1574 C C . SER A 1 196 ? -21.177 -23.079 -48.982 1.00 28.63 435 SER A C 1
ATOM 1575 O O . SER A 1 196 ? -22.063 -22.267 -49.252 1.00 26.43 435 SER A O 1
ATOM 1578 N N . LEU A 1 197 ? -20.234 -22.848 -48.072 1.00 23.71 436 LEU A N 1
ATOM 1579 C CA . LEU A 1 197 ? -20.142 -21.573 -47.363 1.00 20.26 436 LEU A CA 1
ATOM 1580 C C . LEU A 1 197 ? -19.870 -20.435 -48.342 1.00 16.92 436 LEU A C 1
ATOM 1581 O O . LEU A 1 197 ? -19.026 -20.564 -49.229 1.00 21.10 436 LEU A O 1
ATOM 1586 N N . CYS A 1 198 ? -20.596 -19.331 -48.172 1.00 17.73 437 CYS A N 1
ATOM 1587 C CA . CYS A 1 198 ? -20.559 -18.204 -49.102 1.00 19.00 437 CYS A CA 1
ATOM 1588 C C . CYS A 1 198 ? -20.889 -18.652 -50.527 1.00 16.19 437 CYS A C 1
ATOM 1589 O O . CYS A 1 198 ? -20.367 -18.100 -51.498 1.00 19.54 437 CYS A O 1
ATOM 1592 N N . HIS A 1 199 ? -21.756 -19.659 -50.631 1.00 24.13 438 HIS A N 1
ATOM 1593 C CA . HIS A 1 199 ? -22.151 -20.254 -51.910 1.00 27.10 438 HIS A CA 1
ATOM 1594 C C . HIS A 1 199 ? -20.968 -20.788 -52.720 1.00 26.93 438 HIS A C 1
ATOM 1595 O O . HIS A 1 199 ? -21.092 -21.038 -53.917 1.00 23.00 438 HIS A O 1
ATOM 1602 N N . GLY A 1 200 ? -19.828 -20.965 -52.061 1.00 21.50 439 GLY A N 1
ATOM 1603 C CA . GLY A 1 200 ? -18.624 -21.413 -52.733 1.00 24.23 439 GLY A CA 1
ATOM 1604 C C . GLY A 1 200 ? -18.105 -20.396 -53.733 1.00 21.04 439 GLY A C 1
ATOM 1605 O O . GLY A 1 200 ? -17.346 -20.736 -54.643 1.00 24.67 439 GLY A O 1
ATOM 1606 N N . LYS A 1 201 ? -18.515 -19.142 -53.562 1.00 20.36 440 LYS A N 1
ATOM 1607 C CA . LYS A 1 201 ? -18.121 -18.071 -54.470 1.00 16.89 440 LYS A CA 1
ATOM 1608 C C . LYS A 1 201 ? -17.590 -16.868 -53.696 1.00 24.11 440 LYS A C 1
ATOM 1609 O O . LYS A 1 201 ? -17.805 -15.719 -54.090 1.00 20.62 440 LYS A O 1
ATOM 1615 N N . GLY A 1 202 ? -16.892 -17.139 -52.596 1.00 22.45 441 GLY A N 1
ATOM 1616 C CA . GLY A 1 202 ? -16.325 -16.085 -51.776 1.00 13.51 441 GLY A CA 1
ATOM 1617 C C . GLY A 1 202 ? -15.530 -16.626 -50.603 1.00 18.31 441 GLY A C 1
ATOM 1618 O O . GLY A 1 202 ? -15.552 -17.827 -50.331 1.00 19.71 441 GLY A O 1
ATOM 1619 N N . PHE A 1 203 ? -14.821 -15.741 -49.909 1.00 17.20 442 PHE A N 1
ATOM 1620 C CA . PHE A 1 203 ? -14.033 -16.136 -48.747 1.00 17.46 442 PHE A CA 1
ATOM 1621 C C . PHE A 1 203 ? -14.755 -15.806 -47.445 1.00 23.77 442 PHE A C 1
ATOM 1622 O O . PHE A 1 203 ? -15.232 -14.688 -47.257 1.00 17.59 442 PHE A O 1
ATOM 1630 N N . LEU A 1 204 ? -14.835 -16.788 -46.553 1.00 15.28 443 LEU A N 1
ATOM 1631 C CA . LEU A 1 204 ? -15.427 -16.574 -45.239 1.00 20.36 443 LEU A CA 1
ATOM 1632 C C . LEU A 1 204 ? -14.389 -16.000 -44.284 1.00 17.23 443 LEU A C 1
ATOM 1633 O O . LEU A 1 204 ? -13.386 -16.646 -43.987 1.00 19.47 443 LEU A O 1
ATOM 1638 N N . GLU A 1 205 ? -14.632 -14.782 -43.812 1.00 20.00 444 GLU A N 1
ATOM 1639 C CA . GLU A 1 205 ? -13.696 -14.113 -42.917 1.00 21.15 444 GLU A CA 1
ATOM 1640 C C . GLU A 1 205 ? -14.396 -13.584 -41.669 1.00 21.59 444 GLU A C 1
ATOM 1641 O O . GLU A 1 205 ? -14.973 -12.495 -41.682 1.00 18.35 444 GLU A O 1
ATOM 1647 N N . CYS A 1 206 ? -14.332 -14.372 -40.597 1.00 19.04 445 CYS A N 1
ATOM 1648 C CA . CYS A 1 206 ? -14.970 -14.043 -39.323 1.00 22.26 445 CYS A CA 1
ATOM 1649 C C . CYS A 1 206 ? -16.459 -13.731 -39.459 1.00 22.25 445 CYS A C 1
ATOM 1650 O O . CYS A 1 206 ? -16.957 -12.772 -38.870 1.00 16.70 445 CYS A O 1
ATOM 1653 N N . GLY A 1 207 ? -17.159 -14.548 -40.240 1.00 18.06 446 GLY A N 1
ATOM 1654 C CA . GLY A 1 207 ? -18.594 -14.405 -40.407 1.00 15.17 446 GLY A CA 1
ATOM 1655 C C . GLY A 1 207 ? -18.998 -13.614 -41.638 1.00 23.19 446 GLY A C 1
ATOM 1656 O O . GLY A 1 207 ? -20.168 -13.602 -42.020 1.00 20.27 446 GLY A O 1
ATOM 1657 N N . ILE A 1 208 ? -18.029 -12.950 -42.261 1.00 12.35 447 ILE A N 1
ATOM 1658 C CA . ILE A 1 208 ? -18.305 -12.125 -43.430 1.00 15.36 447 ILE A CA 1
ATOM 1659 C C . ILE A 1 208 ? -17.817 -12.778 -44.720 1.00 17.78 447 ILE A C 1
ATOM 1660 O O . ILE A 1 208 ? -16.663 -13.195 -44.816 1.00 16.74 447 ILE A O 1
ATOM 1665 N N . CYS A 1 209 ? -18.705 -12.868 -45.706 1.00 16.61 448 CYS A N 1
ATOM 1666 C CA . CYS A 1 209 ? -18.343 -13.402 -47.014 1.00 14.69 448 CYS A CA 1
ATOM 1667 C C . CYS A 1 209 ? -17.760 -12.317 -47.909 1.00 24.46 448 CYS A C 1
ATOM 1668 O O . CYS A 1 209 ? -18.438 -11.346 -48.246 1.00 25.90 448 CYS A O 1
ATOM 1671 N N . ARG A 1 210 ? -16.495 -12.484 -48.281 1.00 18.79 449 ARG A N 1
ATOM 1672 C CA . ARG A 1 210 ? -15.863 -11.611 -49.259 1.00 21.30 449 ARG A CA 1
ATOM 1673 C C . ARG A 1 210 ? -16.019 -12.259 -50.627 1.00 22.30 449 ARG A C 1
ATOM 1674 O O . ARG A 1 210 ? -15.207 -13.094 -51.023 1.00 20.96 449 ARG A O 1
ATOM 1682 N N . CYS A 1 211 ? -17.072 -11.873 -51.341 1.00 20.64 450 CYS A N 1
ATOM 1683 C CA . CYS A 1 211 ? -17.477 -12.562 -52.562 1.00 25.46 450 CYS A CA 1
ATOM 1684 C C . CYS A 1 211 ? -16.490 -12.397 -53.716 1.00 26.47 450 CYS A C 1
ATOM 1685 O O . CYS A 1 211 ? -15.838 -11.362 -53.852 1.00 26.24 450 CYS A O 1
ATOM 1688 N N . ASP A 1 212 ? -16.395 -13.428 -54.550 1.00 18.15 451 ASP A N 1
ATOM 1689 C CA . ASP A 1 212 ? -15.539 -13.385 -55.728 1.00 19.92 451 ASP A CA 1
ATOM 1690 C C . ASP A 1 212 ? -16.076 -12.367 -56.732 1.00 24.24 451 ASP A C 1
ATOM 1691 O O . ASP A 1 212 ? -17.228 -11.942 -56.641 1.00 28.03 451 ASP A O 1
ATOM 1696 N N . THR A 1 213 ? -15.233 -11.976 -57.683 1.00 29.29 452 THR A N 1
ATOM 1697 C CA . THR A 1 213 ? -15.625 -11.027 -58.722 1.00 33.90 452 THR A CA 1
ATOM 1698 C C . THR A 1 213 ? -16.807 -11.557 -59.534 1.00 29.73 452 THR A C 1
ATOM 1699 O O . THR A 1 213 ? -16.766 -12.676 -60.044 1.00 31.23 452 THR A O 1
ATOM 1703 N N . GLY A 1 214 ? -17.861 -10.754 -59.639 1.00 26.50 453 GLY A N 1
ATOM 1704 C CA . GLY A 1 214 ? -19.049 -11.149 -60.372 1.00 25.76 453 GLY A CA 1
ATOM 1705 C C . GLY A 1 214 ? -20.147 -11.676 -59.467 1.00 30.67 453 GLY A C 1
ATOM 1706 O O . GLY A 1 214 ? -21.217 -12.071 -59.935 1.00 35.98 453 GLY A O 1
ATOM 1707 N N . TYR A 1 215 ? -19.877 -11.678 -58.165 1.00 26.43 454 TYR A N 1
ATOM 1708 C CA . TYR A 1 215 ? -20.827 -12.169 -57.176 1.00 21.96 454 TYR A CA 1
ATOM 1709 C C . TYR A 1 215 ? -21.022 -11.143 -56.066 1.00 27.96 454 TYR A C 1
ATOM 1710 O O . TYR A 1 215 ? -20.058 -10.562 -55.572 1.00 28.97 454 TYR A O 1
ATOM 1719 N N . ILE A 1 216 ? -22.275 -10.911 -55.688 1.00 26.13 455 ILE A N 1
ATOM 1720 C CA . ILE A 1 216 ? -22.585 -10.003 -54.590 1.00 24.80 455 ILE A CA 1
ATOM 1721 C C . ILE A 1 216 ? -23.590 -10.633 -53.632 1.00 24.07 455 ILE A C 1
ATOM 1722 O O . ILE A 1 216 ? -24.112 -11.719 -53.890 1.00 22.45 455 ILE A O 1
ATOM 1727 N N . GLY A 1 217 ? -23.857 -9.944 -52.528 1.00 25.96 456 GLY A N 1
ATOM 1728 C CA . GLY A 1 217 ? -24.759 -10.450 -51.511 1.00 21.37 456 GLY A CA 1
ATOM 1729 C C . GLY A 1 217 ? -24.006 -10.860 -50.262 1.00 24.75 456 GLY A C 1
ATOM 1730 O O . GLY A 1 217 ? -22.792 -11.064 -50.299 1.00 21.85 456 GLY A O 1
ATOM 1731 N N . LYS A 1 218 ? -24.728 -10.985 -49.154 1.00 19.50 457 LYS A N 1
ATOM 1732 C CA . LYS A 1 218 ? -24.118 -11.348 -47.879 1.00 23.48 457 LYS A CA 1
ATOM 1733 C C . LYS A 1 218 ? -23.605 -12.786 -47.886 1.00 25.07 457 LYS A C 1
ATOM 1734 O O . LYS A 1 218 ? -22.734 -13.146 -47.093 1.00 23.59 457 LYS A O 1
ATOM 1740 N N . ASN A 1 219 ? -24.150 -13.601 -48.784 1.00 18.09 458 ASN A N 1
ATOM 1741 C CA . ASN A 1 219 ? -23.707 -14.980 -48.937 1.00 21.69 458 ASN A CA 1
ATOM 1742 C C . ASN A 1 219 ? -23.215 -15.267 -50.351 1.00 17.55 458 ASN A C 1
ATOM 1743 O O . ASN A 1 219 ? -23.115 -16.425 -50.757 1.00 19.30 458 ASN A O 1
ATOM 1748 N N . CYS A 1 220 ? -22.912 -14.199 -51.086 1.00 19.34 459 CYS A N 1
ATOM 1749 C CA . CYS A 1 220 ? -22.475 -14.287 -52.479 1.00 17.31 459 CYS A CA 1
ATOM 1750 C C . CYS A 1 220 ? -23.491 -15.056 -53.321 1.00 22.85 459 CYS A C 1
ATOM 1751 O O . CYS A 1 220 ? -23.125 -15.784 -54.244 1.00 26.00 459 CYS A O 1
ATOM 1754 N N . GLU A 1 221 ? -24.767 -14.877 -52.993 1.00 18.64 460 GLU A N 1
ATOM 1755 C CA . GLU A 1 221 ? -25.844 -15.635 -53.616 1.00 22.00 460 GLU A CA 1
ATOM 1756 C C . GLU A 1 221 ? -26.255 -15.057 -54.966 1.00 32.44 460 GLU A C 1
ATOM 1757 O O . GLU A 1 221 ? -26.861 -15.747 -55.789 1.00 34.13 460 GLU A O 1
ATOM 1763 N N . CYS A 1 222 ? -25.926 -13.789 -55.189 1.00 28.07 461 CYS A N 1
ATOM 1764 C CA . CYS A 1 222 ? -26.320 -13.105 -56.414 1.00 31.33 461 CYS A CA 1
ATOM 1765 C C . CYS A 1 222 ? -25.180 -12.996 -57.419 1.00 37.50 461 CYS A C 1
ATOM 1766 O O . CYS A 1 222 ? -24.188 -12.308 -57.174 1.00 34.02 461 CYS A O 1
ATOM 1769 N N . GLN A 1 223 ? -25.327 -13.677 -58.550 1.00 38.18 462 GLN A N 1
ATOM 1770 C CA . GLN A 1 223 ? -24.399 -13.504 -59.657 1.00 36.30 462 GLN A CA 1
ATOM 1771 C C . GLN A 1 223 ? -24.881 -12.342 -60.517 1.00 40.59 462 GLN A C 1
ATOM 1772 O O . GLN A 1 223 ? -26.025 -12.324 -60.970 1.00 40.83 462 GLN A O 1
ATOM 1778 N N . THR A 1 224 ? -24.001 -11.371 -60.728 1.00 36.28 463 THR A N 1
ATOM 1779 C CA . THR A 1 224 ? -24.387 -10.106 -61.338 1.00 36.74 463 THR A CA 1
ATOM 1780 C C . THR A 1 224 ? -24.432 -10.131 -62.861 1.00 41.45 463 THR A C 1
ATOM 1781 O O . THR A 1 224 ? -25.085 -9.286 -63.471 1.00 45.71 463 THR A O 1
ATOM 1785 N N . GLN A 1 225 ? -23.752 -11.103 -63.463 1.00 40.87 464 GLN A N 1
ATOM 1786 C CA . GLN A 1 225 ? -23.489 -11.095 -64.901 1.00 57.08 464 GLN A CA 1
ATOM 1787 C C . GLN A 1 225 ? -22.786 -9.791 -65.279 1.00 65.22 464 GLN A C 1
ATOM 1788 O O . GLN A 1 225 ? -21.812 -9.388 -64.639 1.00 71.74 464 GLN A O 1
ATOM 1794 N N . GLY A 1 226 ? -23.290 -9.130 -66.316 1.00 68.63 465 GLY A N 1
ATOM 1795 C CA . GLY A 1 226 ? -22.761 -7.842 -66.724 1.00 78.55 465 GLY A CA 1
ATOM 1796 C C . GLY A 1 226 ? -23.496 -6.695 -66.056 1.00 81.64 465 GLY A C 1
ATOM 1797 O O . GLY A 1 226 ? -23.039 -5.551 -66.085 1.00 87.88 465 GLY A O 1
ATOM 1798 N N . ARG A 1 227 ? -24.646 -7.005 -65.461 1.00 72.34 466 ARG A N 1
ATOM 1799 C CA . ARG A 1 227 ? -25.415 -6.025 -64.697 1.00 62.39 466 ARG A CA 1
ATOM 1800 C C . ARG A 1 227 ? -24.563 -5.477 -63.557 1.00 63.99 466 ARG A C 1
ATOM 1801 O O . ARG A 1 227 ? -24.166 -6.221 -62.660 1.00 74.72 466 ARG A O 1
ATOM 1809 N N . SER A 1 228 ? -24.280 -4.180 -63.601 1.00 59.57 467 SER A N 1
ATOM 1810 C CA . SER A 1 228 ? -23.431 -3.545 -62.600 1.00 68.50 467 SER A CA 1
ATOM 1811 C C . SER A 1 228 ? -24.038 -3.606 -61.198 1.00 75.59 467 SER A C 1
ATOM 1812 O O . SER A 1 228 ? -25.257 -3.699 -61.040 1.00 72.91 467 SER A O 1
ATOM 1815 N N . SER A 1 229 ? -23.172 -3.561 -60.188 1.00 76.90 468 SER A N 1
ATOM 1816 C CA . SER A 1 229 ? -23.584 -3.666 -58.790 1.00 74.02 468 SER A CA 1
ATOM 1817 C C . SER A 1 229 ? -24.543 -2.551 -58.402 1.00 76.70 468 SER A C 1
ATOM 1818 O O . SER A 1 229 ? -25.455 -2.748 -57.599 1.00 76.11 468 SER A O 1
ATOM 1821 N N . GLN A 1 230 ? -24.321 -1.377 -58.980 1.00 76.68 469 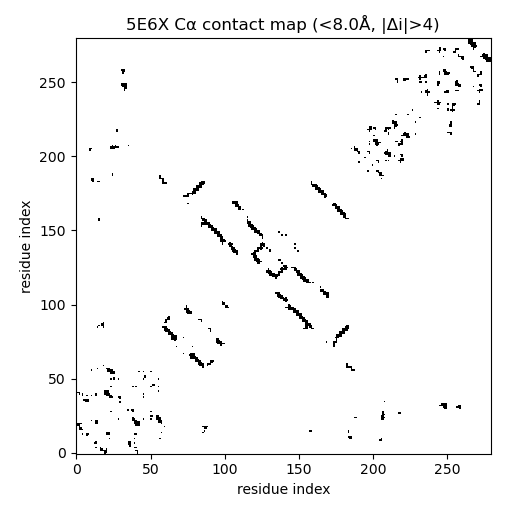GLN A N 1
ATOM 1822 C CA . GLN A 1 230 ? -25.150 -0.210 -58.718 1.00 76.22 469 GLN A CA 1
ATOM 1823 C C . GLN A 1 230 ? -26.486 -0.306 -59.448 1.00 66.33 469 GLN A C 1
ATOM 1824 O O . GLN A 1 230 ? -27.500 0.207 -58.972 1.00 65.52 469 GLN A O 1
ATOM 1830 N N . GLU A 1 231 ? -26.477 -0.969 -60.600 1.00 62.05 470 GLU A N 1
ATOM 1831 C CA . GLU A 1 231 ? -27.685 -1.180 -61.389 1.00 59.39 470 GLU A CA 1
ATOM 1832 C C . GLU A 1 231 ? -28.678 -2.048 -60.623 1.00 55.12 470 GLU A C 1
ATOM 1833 O O . GLU A 1 231 ? -29.883 -1.799 -60.645 1.00 48.96 470 GLU A O 1
ATOM 1839 N N . LEU A 1 232 ? -28.163 -3.067 -59.942 1.00 53.18 471 LEU A N 1
ATOM 1840 C CA . LEU A 1 232 ? -29.000 -3.946 -59.135 1.00 51.43 471 LEU A CA 1
ATOM 1841 C C . LEU A 1 232 ? -29.444 -3.251 -57.850 1.00 42.07 471 LEU A C 1
ATOM 1842 O O . LEU A 1 232 ? -30.478 -3.590 -57.276 1.00 46.35 471 LEU A O 1
ATOM 1847 N N . GLU A 1 233 ? -28.658 -2.273 -57.410 1.00 41.95 472 GLU A N 1
ATOM 1848 C CA . GLU A 1 233 ? -28.994 -1.493 -56.225 1.00 45.19 472 GLU A CA 1
ATOM 1849 C C . GLU A 1 233 ? -30.075 -0.460 -56.529 1.00 49.74 472 GLU A C 1
ATOM 1850 O O . GLU A 1 233 ? -30.863 -0.100 -55.654 1.00 57.33 472 GLU A O 1
ATOM 1856 N N . GLY A 1 234 ? -30.107 0.014 -57.771 1.00 40.89 473 GLY A N 1
ATOM 1857 C CA . GLY A 1 234 ? -31.069 1.021 -58.185 1.00 38.85 473 GLY A CA 1
ATOM 1858 C C . GLY A 1 234 ? -32.503 0.534 -58.104 1.00 41.11 473 GLY A C 1
ATOM 1859 O O . GLY A 1 234 ? -33.424 1.316 -57.868 1.00 49.91 473 GLY A O 1
ATOM 1860 N N . SER A 1 235 ? -32.692 -0.767 -58.298 1.00 40.06 474 SER A N 1
ATOM 1861 C CA . SER A 1 235 ? -34.008 -1.377 -58.160 1.00 52.58 474 SER A CA 1
ATOM 1862 C C . SER A 1 235 ? -34.339 -1.647 -56.693 1.00 57.01 474 SER A C 1
ATOM 1863 O O . SER A 1 235 ? -35.346 -2.284 -56.384 1.00 57.70 474 SER A O 1
ATOM 1866 N N . CYS A 1 236 ? -33.490 -1.157 -55.794 1.00 54.92 475 CYS A N 1
ATOM 1867 C CA . CYS A 1 236 ? -33.685 -1.369 -54.364 1.00 45.88 475 CYS A CA 1
ATOM 1868 C C . CYS A 1 236 ? -33.781 -0.060 -53.580 1.00 50.11 475 CYS A C 1
ATOM 1869 O O . CYS A 1 236 ? -34.061 -0.070 -52.380 1.00 45.15 475 CYS A O 1
ATOM 1872 N N . ARG A 1 237 ? -33.544 1.063 -54.253 1.00 55.85 476 ARG A N 1
ATOM 1873 C CA . ARG A 1 237 ? -33.664 2.370 -53.609 1.00 59.41 476 ARG A CA 1
ATOM 1874 C C . ARG A 1 237 ? -34.595 3.297 -54.393 1.00 62.91 476 ARG A C 1
ATOM 1875 O O . ARG A 1 237 ? -34.599 3.295 -55.624 1.00 60.93 476 ARG A O 1
ATOM 1883 N N . LYS A 1 238 ? -35.394 4.077 -53.670 1.00 67.46 477 LYS A N 1
ATOM 1884 C CA . LYS A 1 238 ? -36.437 4.890 -54.295 1.00 63.73 477 LYS A CA 1
ATOM 1885 C C . LYS A 1 238 ? -35.901 6.143 -54.989 1.00 53.83 477 LYS A C 1
ATOM 1886 O O . LYS A 1 238 ? -36.354 6.493 -56.081 1.00 57.60 477 LYS A O 1
ATOM 1892 N N . ASP A 1 239 ? -34.947 6.817 -54.355 1.00 47.97 478 ASP A N 1
ATOM 1893 C CA . ASP A 1 239 ? -34.229 7.906 -55.008 1.00 53.11 478 ASP A CA 1
ATOM 1894 C C . ASP A 1 239 ? -32.736 7.825 -54.705 1.00 55.30 478 ASP A C 1
ATOM 1895 O O . ASP A 1 239 ? -32.307 7.057 -53.842 1.00 50.32 478 ASP A O 1
ATOM 1900 N N . ASN A 1 240 ? -31.947 8.621 -55.417 1.00 62.01 479 ASN A N 1
ATOM 1901 C CA . ASN A 1 240 ? -30.494 8.541 -55.315 1.00 60.48 479 ASN A CA 1
ATOM 1902 C C . ASN A 1 240 ? -29.930 9.066 -53.997 1.00 51.46 479 ASN A C 1
ATOM 1903 O O . ASN A 1 240 ? -28.759 8.845 -53.689 1.00 41.96 479 ASN A O 1
ATOM 1908 N N . ASN A 1 241 ? -30.758 9.769 -53.228 1.00 53.29 480 ASN A N 1
ATOM 1909 C CA . ASN A 1 241 ? -30.345 10.263 -51.917 1.00 53.82 480 ASN A CA 1
ATOM 1910 C C . ASN A 1 241 ? -30.922 9.408 -50.792 1.00 48.90 480 ASN A C 1
ATOM 1911 O O . ASN A 1 241 ? -30.759 9.721 -49.611 1.00 53.25 480 ASN A O 1
ATOM 1916 N N . SER A 1 242 ? -31.598 8.327 -51.173 1.00 47.46 481 SER A N 1
ATOM 1917 C CA A SER A 1 242 ? -32.177 7.398 -50.206 0.47 52.08 481 SER A CA 1
ATOM 1918 C CA B SER A 1 242 ? -32.182 7.399 -50.215 0.53 52.18 481 SER A CA 1
ATOM 1919 C C . SER A 1 242 ? -31.247 6.221 -49.946 1.00 58.26 481 SER A C 1
ATOM 1920 O O . SER A 1 242 ? -30.273 6.013 -50.668 1.00 68.12 481 SER A O 1
ATOM 1925 N N . ILE A 1 243 ? -31.548 5.460 -48.900 1.00 58.44 482 ILE A N 1
ATOM 1926 C CA . ILE A 1 243 ? -30.771 4.272 -48.569 1.00 49.64 482 ILE A CA 1
ATOM 1927 C C . ILE A 1 243 ? -31.476 3.016 -49.077 1.00 44.72 482 ILE A C 1
ATOM 1928 O O . ILE A 1 243 ? -32.703 2.973 -49.163 1.00 42.79 482 ILE A O 1
ATOM 1933 N N . ILE A 1 244 ? -30.685 2.003 -49.418 1.00 39.91 483 ILE A N 1
ATOM 1934 C CA . ILE A 1 244 ? -31.192 0.763 -50.003 1.00 39.64 483 ILE A CA 1
ATOM 1935 C C . ILE A 1 244 ? -32.200 0.043 -49.108 1.00 27.77 483 ILE A C 1
ATOM 1936 O O . ILE A 1 244 ? -31.919 -0.222 -47.941 1.00 29.22 483 ILE A O 1
ATOM 1941 N N . CYS A 1 245 ? -33.369 -0.264 -49.670 1.00 23.96 484 CYS A N 1
ATOM 1942 C CA . CYS A 1 245 ? -34.415 -1.008 -48.970 1.00 26.66 484 CYS A CA 1
ATOM 1943 C C . CYS A 1 245 ? -34.849 -0.342 -47.665 1.00 30.26 484 CYS A C 1
ATOM 1944 O O . CYS A 1 245 ? -35.224 -1.018 -46.705 1.00 27.40 484 CYS A O 1
ATOM 1947 N N . SER A 1 246 ? -34.801 0.988 -47.654 1.00 30.67 485 SER A N 1
ATOM 1948 C CA . SER A 1 246 ? -35.174 1.797 -46.492 1.00 27.40 485 SER A CA 1
ATOM 1949 C C . SER A 1 246 ? -34.465 1.361 -45.214 1.00 36.90 485 SER A C 1
ATOM 1950 O O . SER A 1 246 ? -35.043 1.430 -44.134 1.00 40.15 485 SER A O 1
ATOM 1953 N N . GLY A 1 247 ? -33.226 0.896 -45.342 1.00 33.44 486 GLY A N 1
ATOM 1954 C CA . GLY A 1 247 ? -32.442 0.474 -44.194 1.00 31.93 486 GLY A CA 1
ATOM 1955 C C . GLY A 1 247 ? -33.049 -0.667 -43.394 1.00 23.27 486 GLY A C 1
ATOM 1956 O O . GLY A 1 247 ? -32.576 -0.989 -42.303 1.00 31.64 486 GLY A O 1
ATOM 1957 N N . LEU A 1 248 ? -34.098 -1.280 -43.935 1.00 27.26 487 LEU A N 1
ATOM 1958 C CA . LEU A 1 248 ? -34.802 -2.361 -43.253 1.00 23.15 487 LEU A CA 1
ATOM 1959 C C . LEU A 1 248 ? -34.837 -3.633 -44.092 1.00 28.29 487 LEU A C 1
ATOM 1960 O O . LEU A 1 248 ? -35.681 -4.504 -43.877 1.00 23.76 487 LEU A O 1
ATOM 1965 N N . GLY A 1 249 ? -33.913 -3.744 -45.040 1.00 24.46 488 GLY A N 1
ATOM 1966 C CA . GLY A 1 249 ? -33.857 -4.912 -45.897 1.00 25.08 488 GLY A CA 1
ATOM 1967 C C . GLY A 1 249 ? -32.573 -4.997 -46.695 1.00 22.86 488 GLY A C 1
ATOM 1968 O O . GLY A 1 249 ? -31.838 -4.018 -46.819 1.00 25.89 488 GLY A O 1
ATOM 1969 N N . ASP A 1 250 ? -32.296 -6.179 -47.234 1.00 21.82 489 ASP A N 1
ATOM 1970 C CA . ASP A 1 250 ? -31.127 -6.367 -48.082 1.00 24.86 489 ASP A CA 1
ATOM 1971 C C . ASP A 1 250 ? -31.532 -6.398 -49.547 1.00 23.33 489 ASP A C 1
ATOM 1972 O O . ASP A 1 250 ? -32.591 -6.920 -49.898 1.00 25.11 489 ASP A O 1
ATOM 1977 N N . CYS A 1 251 ? -30.689 -5.836 -50.405 1.00 23.02 490 CYS A N 1
ATOM 1978 C CA . CYS A 1 251 ? -30.923 -5.908 -51.840 1.00 19.77 490 CYS A CA 1
ATOM 1979 C C . CYS A 1 251 ? -30.389 -7.233 -52.368 1.00 29.58 490 CYS A C 1
ATOM 1980 O O . CYS A 1 251 ? -29.196 -7.366 -52.640 1.00 30.68 490 CYS A O 1
ATOM 1983 N N . VAL A 1 252 ? -31.277 -8.213 -52.499 1.00 26.44 491 VAL A N 1
ATOM 1984 C CA . VAL A 1 252 ? -30.886 -9.542 -52.951 1.00 28.52 491 VAL A CA 1
ATOM 1985 C C . VAL A 1 252 ? -31.043 -9.687 -54.463 1.00 33.28 491 VAL A C 1
ATOM 1986 O O . VAL A 1 252 ? -32.137 -9.962 -54.961 1.00 27.04 491 VAL A O 1
ATOM 1990 N N . CYS A 1 253 ? -29.939 -9.492 -55.179 1.00 28.99 492 CYS A N 1
ATOM 1991 C CA . CYS A 1 253 ? -29.898 -9.606 -56.636 1.00 32.63 492 CYS A CA 1
ATOM 1992 C C . CYS A 1 253 ? -30.934 -8.728 -57.335 1.00 32.91 492 CYS A C 1
ATOM 1993 O O . CYS A 1 253 ? -31.613 -9.170 -58.262 1.00 40.81 492 CYS A O 1
ATOM 1996 N N . GLY A 1 254 ? -31.052 -7.486 -56.877 1.00 32.53 493 GLY A N 1
ATOM 1997 C CA . GLY A 1 254 ? -31.926 -6.519 -57.516 1.00 33.72 493 GLY A CA 1
ATOM 1998 C C . GLY A 1 254 ? -33.264 -6.306 -56.833 1.00 33.49 493 GLY A C 1
ATOM 1999 O O . GLY A 1 254 ? -34.019 -5.410 -57.215 1.00 30.10 493 GLY A O 1
ATOM 2000 N N . GLN A 1 255 ? -33.563 -7.120 -55.825 1.00 20.09 494 GLN A N 1
ATOM 2001 C CA . GLN A 1 255 ? -34.846 -7.033 -55.138 1.00 22.64 494 GLN A CA 1
ATOM 2002 C C . GLN A 1 255 ? -34.699 -7.023 -53.617 1.00 24.05 494 GLN A C 1
ATOM 2003 O O . GLN A 1 255 ? -33.950 -7.819 -53.048 1.00 27.27 494 GLN A O 1
ATOM 2009 N N . CYS A 1 256 ? -35.416 -6.109 -52.967 1.00 24.13 495 CYS A N 1
ATOM 2010 C CA . CYS A 1 256 ? -35.358 -5.965 -51.514 1.00 29.11 495 CYS A CA 1
ATOM 2011 C C . CYS A 1 256 ? -35.973 -7.151 -50.779 1.00 25.32 495 CYS A C 1
ATOM 2012 O O . CYS A 1 256 ? -37.106 -7.546 -51.051 1.00 28.74 495 CYS A O 1
ATOM 2015 N N . LEU A 1 257 ? -35.206 -7.719 -49.854 1.00 25.13 496 LEU A N 1
ATOM 2016 C CA . LEU A 1 257 ? -35.721 -8.714 -48.926 1.00 22.72 496 LEU A CA 1
ATOM 2017 C C . LEU A 1 257 ? -35.896 -8.052 -47.566 1.00 23.50 496 LEU A C 1
ATOM 2018 O O . LEU A 1 257 ? -34.917 -7.717 -46.904 1.00 23.86 496 LEU A O 1
ATOM 2023 N N . CYS A 1 258 ? -37.146 -7.861 -47.158 1.00 24.18 497 CYS A N 1
ATOM 2024 C CA . CYS A 1 258 ? -37.448 -7.077 -45.966 1.00 18.57 497 CYS A CA 1
ATOM 2025 C C . CYS A 1 258 ? -37.238 -7.840 -44.662 1.00 25.45 497 CYS A C 1
ATOM 2026 O O . CYS A 1 258 ? -37.325 -9.066 -44.619 1.00 21.42 497 CYS A O 1
ATOM 2029 N N . HIS A 1 259 ? -36.963 -7.092 -43.600 1.00 22.39 498 HIS A N 1
ATOM 2030 C CA . HIS A 1 259 ? -36.822 -7.655 -42.266 1.00 23.68 498 HIS A CA 1
ATOM 2031 C C . HIS A 1 259 ? -38.145 -8.229 -41.777 1.00 20.03 498 HIS A C 1
ATOM 2032 O O . HIS A 1 259 ? -39.182 -7.571 -41.858 1.00 22.33 498 HIS A O 1
ATOM 2039 N N . THR A 1 260 ? -38.105 -9.462 -41.281 1.00 16.50 499 THR A N 1
ATOM 2040 C CA . THR A 1 260 ? -39.288 -10.091 -40.701 1.00 22.66 499 THR A CA 1
ATOM 2041 C C . THR A 1 260 ? -39.265 -9.906 -39.186 1.00 30.56 499 THR A C 1
ATOM 2042 O O . THR A 1 260 ? -38.224 -10.068 -38.552 1.00 31.38 499 THR A O 1
ATOM 2046 N N . SER A 1 261 ? -40.411 -9.557 -38.613 1.00 28.25 500 SER A N 1
ATOM 2047 C CA . SER A 1 261 ? -40.493 -9.275 -37.189 1.00 30.37 500 SER A CA 1
ATOM 2048 C C . SER A 1 261 ? -41.171 -10.400 -36.413 1.00 25.13 500 SER A C 1
ATOM 2049 O O . SER A 1 261 ? -42.074 -11.063 -36.924 1.00 22.17 500 SER A O 1
ATOM 2052 N N . ASP A 1 262 ? -40.725 -10.608 -35.178 1.00 22.99 501 ASP A N 1
ATOM 2053 C CA . ASP A 1 262 ? -41.365 -11.560 -34.279 1.00 21.21 501 ASP A CA 1
ATOM 2054 C C . ASP A 1 262 ? -42.460 -10.866 -33.481 1.00 29.14 501 ASP A C 1
ATOM 2055 O O . ASP A 1 262 ? -43.256 -11.516 -32.805 1.00 28.70 501 ASP A O 1
ATOM 2060 N N . VAL A 1 263 ? -42.481 -9.539 -33.557 1.00 22.21 502 VAL A N 1
ATOM 2061 C CA . VAL A 1 263 ? -43.479 -8.739 -32.860 1.00 29.12 502 VAL A CA 1
ATOM 2062 C C . VAL A 1 263 ? -44.826 -8.839 -33.572 1.00 21.90 502 VAL A C 1
ATOM 2063 O O . VAL A 1 263 ? -44.946 -8.437 -34.730 1.00 21.65 502 VAL A O 1
ATOM 2067 N N . PRO A 1 264 ? -45.841 -9.387 -32.882 1.00 26.88 503 PRO A N 1
ATOM 2068 C CA . PRO A 1 264 ? -47.187 -9.553 -33.446 1.00 34.24 503 PRO A CA 1
ATOM 2069 C C . PRO A 1 264 ? -47.763 -8.249 -33.992 1.00 35.55 503 PRO A C 1
ATOM 2070 O O . PRO A 1 264 ? -47.809 -7.247 -33.278 1.00 29.09 503 PRO A O 1
ATOM 2074 N N . GLY A 1 265 ? -48.196 -8.272 -35.248 1.00 31.56 504 GLY A N 1
ATOM 2075 C CA . GLY A 1 265 ? -48.773 -7.099 -35.877 1.00 30.98 504 GLY A CA 1
ATOM 2076 C C . GLY A 1 265 ? -47.796 -6.353 -36.763 1.00 36.96 504 GLY A C 1
ATOM 2077 O O . GLY A 1 265 ? -48.199 -5.632 -37.675 1.00 37.60 504 GLY A O 1
ATOM 2078 N N . LYS A 1 266 ? -46.506 -6.527 -36.497 1.00 27.10 505 LYS A N 1
ATOM 2079 C CA . LYS A 1 266 ? -45.472 -5.860 -37.280 1.00 23.90 505 LYS A CA 1
ATOM 2080 C C . LYS A 1 266 ? -45.261 -6.497 -38.651 1.00 30.56 505 LYS A C 1
ATOM 2081 O O . LYS A 1 266 ? -45.050 -7.707 -38.764 1.00 31.41 505 LYS A O 1
ATOM 2087 N N . LEU A 1 267 ? -45.310 -5.668 -39.690 1.00 28.19 506 LEU A N 1
ATOM 2088 C CA . LEU A 1 267 ? -45.010 -6.118 -41.043 1.00 27.30 506 LEU A CA 1
ATOM 2089 C C . LEU A 1 267 ? -44.259 -5.043 -41.826 1.00 35.49 506 LEU A C 1
ATOM 2090 O O . LEU A 1 267 ? -44.749 -3.927 -41.995 1.00 32.16 506 LEU A O 1
ATOM 2095 N N . ILE A 1 268 ? -43.061 -5.388 -42.289 1.00 26.08 507 ILE A N 1
ATOM 2096 C CA . ILE A 1 268 ? -42.279 -4.505 -43.144 1.00 30.60 507 ILE A CA 1
ATOM 2097 C C . ILE A 1 268 ? -42.427 -4.957 -44.594 1.00 34.01 507 ILE A C 1
ATOM 2098 O O . ILE A 1 268 ? -41.954 -6.030 -44.963 1.00 33.98 507 ILE A O 1
ATOM 2103 N N . TYR A 1 269 ? -43.086 -4.141 -45.412 1.00 31.47 508 TYR A N 1
ATOM 2104 C CA . TYR A 1 269 ? -43.336 -4.509 -46.802 1.00 26.68 508 TYR A CA 1
ATOM 2105 C C . TYR A 1 269 ? -43.154 -3.335 -47.759 1.00 38.05 508 TYR A C 1
ATOM 2106 O O . TYR A 1 269 ? -42.898 -2.209 -47.337 1.00 29.42 508 TYR A O 1
ATOM 2115 N N . GLY A 1 270 ? -43.291 -3.608 -49.053 1.00 29.22 509 GLY A N 1
ATOM 2116 C CA . GLY A 1 270 ? -43.079 -2.595 -50.069 1.00 32.81 509 GLY A CA 1
ATOM 2117 C C . GLY A 1 270 ? -41.861 -2.909 -50.914 1.00 36.59 509 GLY A C 1
ATOM 2118 O O . GLY A 1 270 ? -40.990 -3.676 -50.504 1.00 30.46 509 GLY A O 1
ATOM 2119 N N . GLN A 1 271 ? -41.806 -2.311 -52.098 1.00 41.65 510 GLN A N 1
ATOM 2120 C CA . GLN A 1 271 ? -40.687 -2.498 -53.012 1.00 39.58 510 GLN A CA 1
ATOM 2121 C C . GLN A 1 271 ? -39.356 -2.119 -52.367 1.00 36.66 510 GLN A C 1
ATOM 2122 O O . GLN A 1 271 ? -38.333 -2.768 -52.596 1.00 42.95 510 GLN A O 1
ATOM 2128 N N . TYR A 1 272 ? -39.379 -1.072 -51.550 1.00 27.22 511 TYR A N 1
ATOM 2129 C CA . TYR A 1 272 ? -38.184 -0.625 -50.851 1.00 36.57 511 TYR A CA 1
ATOM 2130 C C . TYR A 1 272 ? -38.304 -0.847 -49.349 1.00 34.31 511 TYR A C 1
ATOM 2131 O O . TYR A 1 272 ? -37.630 -0.175 -48.575 1.00 34.44 511 TYR A O 1
ATOM 2140 N N . CYS A 1 273 ? -39.163 -1.781 -48.945 1.00 29.34 512 CYS A N 1
ATOM 2141 C CA . CYS A 1 273 ? -39.439 -2.032 -47.528 1.00 25.99 512 CYS A CA 1
ATOM 2142 C C . CYS A 1 273 ? -39.822 -0.743 -46.802 1.00 29.56 512 CYS A C 1
ATOM 2143 O O . CYS A 1 273 ? -39.407 -0.513 -45.665 1.00 25.08 512 CYS A O 1
ATOM 2146 N N . GLU A 1 274 ? -40.612 0.093 -47.468 1.00 28.82 513 GLU A N 1
ATOM 2147 C CA . GLU A 1 274 ? -40.916 1.427 -46.962 1.00 24.43 513 GLU A CA 1
ATOM 2148 C C . GLU A 1 274 ? -42.196 1.475 -46.127 1.00 27.83 513 GLU A C 1
ATOM 2149 O O . GLU A 1 274 ? -42.470 2.472 -45.461 1.00 27.61 513 GLU A O 1
ATOM 2155 N N . HIS A 1 275 ? -42.972 0.398 -46.163 1.00 23.45 514 HIS A N 1
ATOM 2156 C CA . HIS A 1 275 ? -44.202 0.328 -45.389 1.00 22.62 514 HIS A CA 1
ATOM 2157 C C . HIS A 1 275 ? -43.972 -0.411 -44.080 1.00 23.23 514 HIS A C 1
ATOM 2158 O O . HIS A 1 275 ? -43.696 -1.611 -44.073 1.00 19.55 514 HIS A O 1
ATOM 2165 N N . HIS A 1 276 ? -44.084 0.313 -42.973 1.00 17.62 515 HIS A N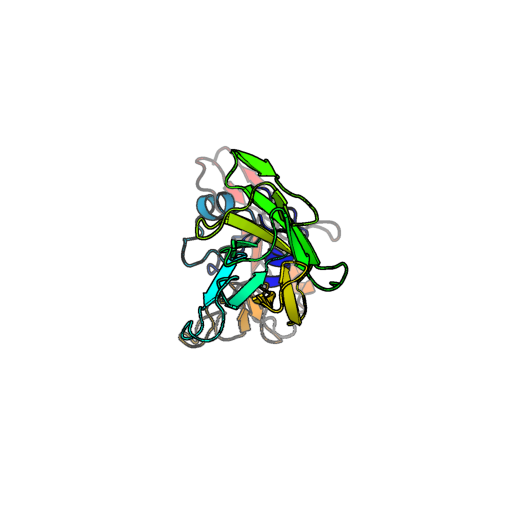 1
ATOM 2166 C CA . HIS A 1 276 ? -43.814 -0.258 -41.661 1.00 18.25 515 HIS A CA 1
ATOM 2167 C C . HIS A 1 276 ? -45.114 -0.367 -40.866 1.00 24.59 515 HIS A C 1
ATOM 2168 O O . HIS A 1 276 ? -45.510 0.565 -40.165 1.00 22.79 515 HIS A O 1
ATOM 2175 N N . HIS A 1 277 ? -45.772 -1.515 -40.991 1.00 21.85 516 HIS A N 1
ATOM 2176 C CA . HIS A 1 277 ? -47.090 -1.731 -40.407 1.00 26.35 516 HIS A CA 1
ATOM 2177 C C . HIS A 1 277 ? -46.991 -2.194 -38.952 1.00 37.69 516 HIS A C 1
ATOM 2178 O O . HIS A 1 277 ? -46.069 -2.926 -38.586 1.00 34.66 516 HIS A O 1
ATOM 2185 N N . HIS A 1 278 ? -47.934 -1.750 -38.125 1.00 42.02 517 HIS A N 1
ATOM 2186 C CA . HIS A 1 278 ? -47.995 -2.164 -36.726 1.00 44.03 517 HIS A CA 1
ATOM 2187 C C . HIS A 1 278 ? -49.254 -2.985 -36.456 1.00 49.71 517 HIS A C 1
ATOM 2188 O O . HIS A 1 278 ? -49.413 -3.561 -35.377 1.00 46.64 517 HIS A O 1
ATOM 2195 N N . HIS A 1 279 ? -50.147 -3.037 -37.439 1.00 43.90 518 HIS A N 1
ATOM 2196 C CA . HIS A 1 279 ? -51.436 -3.691 -37.261 1.00 38.66 518 HIS A CA 1
ATOM 2197 C C . HIS A 1 279 ? -51.695 -4.772 -38.307 1.00 42.72 518 HIS A C 1
ATOM 2198 O O . HIS A 1 279 ? -52.794 -4.865 -38.854 1.00 46.48 518 HIS A O 1
ATOM 2205 N N . HIS A 1 280 ? -50.680 -5.585 -38.584 1.00 32.45 519 HIS A N 1
ATOM 2206 C CA . HIS A 1 280 ? -50.850 -6.729 -39.476 1.00 42.28 519 HIS A CA 1
ATOM 2207 C C . HIS A 1 280 ? -50.788 -8.036 -38.691 1.00 54.05 519 HIS A C 1
ATOM 2208 O O . HIS A 1 280 ? -49.926 -8.884 -38.924 1.00 50.36 519 HIS A O 1
#

GO terms:
  GO:0004895 cell adhesion receptor activity (F, IDA)
  GO:0005886 plasma membrane (C, IDA)
  GO:0034687 integrin alphaL-beta2 complex (C, IDA)
  GO:0034688 integrin alphaM-beta2 complex (C, IDA)
  GO:0034689 integrin alphaX-beta2 complex (C, IDA)
  GO:0034690 integrin alphaD-beta2 complex (C, IDA)
  GO:0033627 cell adhesion mediated by integrin (P, IDA)
  GO:0033631 cell-cell adhesion mediated by integrin (P, IDA)
  GO:0006909 phagocytosis (P, IDA)
  GO:0007158 neuron cell-cell adhesion (P, IDA)
  GO:0007159 leukocyte cell-cell adhesion (P, IDA)
  GO:0061756 leukocyte adhesion to vascular endothelial cell (P, IDA)
  GO:0005178 integrin binding (F, TAS)
  GO:0034689 integrin alphaX-beta2 complex (C, TAS)
  GO:0005515 protein binding (F, IPI)
  GO:0009986 cell surface (C, IDA)
  GO:0043235 signaling receptor complex (C, IDA)
  GO:0007155 cell adhesion (P, IDA)
  GO:0008305 integrin complex (C, TAS)
  GO:0007155 cell adhesion (P, TAS)

Nearest PDB structures (foldseek):
  2p26-assembly1_A  TM=1.002E+00  e=9.482E-62  Homo sapiens
  5e6v-assembly1_A  TM=9.903E-01  e=3.914E-47  Homo sapiens
  5e6w-assembly1_A  TM=7.850E-01  e=2.803E-52  Homo sapiens
  5es4-assembly4_H  TM=7.748E-01  e=6.247E-46  Homo sapiens
  7usm-assembly1_B  TM=7.659E-01  e=2.128E-42  Homo sapiens

InterPro domains:
  IPR002369 Integrin beta subunit, VWA domain [PF00362] (122-367)
  IPR002369 Integrin beta subunit, VWA domain [SM00187] (32-447)
  IPR012896 Integrin beta subunit, tail [PF07965] (621-699)
  IPR012896 Integrin beta subunit, tail [SM01242] (622-700)
  IPR014836 Integrin beta subunit, cytoplasmic domain [PF08725] (724-766)
  IPR014836 Integrin beta subunit, cytoplasmic domain [SM01241] (724-769)
  IPR015439 Integrin beta-2 superfamily [G3DSA:6.20.50.10] (82-123)
  IPR015812 Integrin beta subunit [PIRSF002512] (22-768)
  IPR015812 Integrin beta subunit [PR01186] (30-46)
  IPR015812 Integrin beta subunit [PR01186] (62-81)
  IPR015812 Integrin beta subunit [PR01186] (97-110)
  IPR015812 Integrin beta subunit [PR01186] (125-143)
  IPR015812 Integrin beta subunit [PR01186] (165-184)
  IPR015812 Integrin beta subunit [PR01186] (198-217)
  IPR015812 Integrin beta subunit [PR01186] (231-253)
  IPR015812 Integrin beta subunit [PR01186] (257-272)
  IPR015812 Integrin beta subunit [PR01186] (300-323)
  IPR015812 Integrin beta subunit [PR01186] (336-360)
  IPR015812 Integrin beta subunit [PR01186] (506-519)
  IPR015812 Integrin beta subunit [PR01186] (699-716)

Organism: Homo sapiens (NCBI:txid9606)

Sequence (280 aa):
QEECTKFKVSSCRECIESGPGCTWCQKLNFTGPGDPDSSIRCDTRRPQLLMRGCAADDDIMDPTSLAETQEDHNGGQKQLSPQKVTLYLRPGQAAAFNVTFRRAKLSSRVFLDHNALPDTLKVTYDSFCSNGVTHRRNQPRGDCDGVQINVPITFQVKVTATECIQQEQSFVIRALGFTDIVTVQVLPQCECRRCRDQSRDRSLCHGKGFLECGICRCDTGYIGKNCECQTQGRSSQELEGSCRKDNNSSIICSGLGDCVCGQCLCHTSDVPGKLIYGQYCEHHHHHH

Solvent-accessible surface area: 15740 Å² total; per-residue (Å²): 179,152,23,117,67,162,154,8,46,35,5,91,79,0,0,81,41,14,70,8,0,2,0,0,10,77,76,101,18,8,23,33,20,41,80,48,15,47,6,0,30,22,106,86,69,0,90,150,117,39,2,50,91,86,25,21,22,33,29,54,14,71,35,87,72,122,102,84,197,74,71,73,28,162,30,0,30,14,8,52,0,18,0,65,0,0,12,47,50,49,1,49,10,77,0,44,0,107,46,44,165,56,36,66,110,0,50,0,44,44,68,101,42,56,120,27,9,101,19,44,0,5,0,71,15,43,73,66,63,58,58,150,89,78,97,91,0,27,0,69,28,3,95,92,97,56,56,2,40,0,44,0,68,0,34,0,80,86,29,3,142,90,54,77,6,45,0,89,0,77,75,20,128,19,75,0,50,0,47,0,32,54,37,4,111,21,206,23,150,93,44,95,229,59,224,78,36,7,109,36,81,6,134,17,84,21,7,10,18,84,38,56,142,31,43,46,29,68,48,2,62,2,96,14,134,77,147,48,56,137,84,25,61,43,56,0,65,125,72,132,148,20,119,43,0,29,34,57,5,28,27,51,59,13,138,16,102,25,78,119,27,137,69,126,16,89,62,22,97,29,113,43,0,57,84,96,60,120,158,152

Radius of gyration: 27.0 Å; Cα contacts (8 Å, |Δi|>4): 694; chains: 1; bounding box: 72×38×74 Å

Secondary structure (DSSP, 8-state):
-----SS--SHHHHHTT-TT-EEE--TT-S-TT--GGGGEE-HHHHHHTT--GGGEE----EEEEE---SSS-SSEE-SEEEEEE-TT--EEEEEEE-BSS--SSEEEEE----TTEEEEEEEE-TTS-EEEEESSEEESS--BT--EEEEEEEEESS-PPPEEEEEEETT----EEEEEEE--------STT-TTGGGGSEEEETTEEEEPTTEESTTS-EE-TTS-HHHHHHTT-SSTTSPGGGGSEEEETTEEEEPP-SSTT-EEESTTS-EEES--

Foldseek 3Di:
DWFDADLDDAQLNLLQRELQKKFFLDACLQAFLGDRCVRITGPVVSVVSPRDPQRIWHWAKEKDFDDDVDVPDPFKPDQEMEIAARAPHKYKDKIKGADAPDDQKKKKAKPDDDPQKDKFKWWAEPVRDIRGRHNMHIYGRHDHGDMIMMMMIMHGNGQDPWDWIWMDIPPDPGTRIYIYHYDRDTDADWCVPDCCALDVQATRHSNATHGHPQFDDRSSPARQVPPDPVNLQVQQADDPVADGLNSQFDSDNNFTDGHDDPQPQWDQDDRSSPDTTNHD

B-factor: mean 35.28, std 17.92, range [11.06, 134.88]